Protein AF-A0A7S2Q909-F1 (afdb_monomer_lite)

Foldseek 3Di:
DDDDDDQDDFAADDLPDQANAFKDKAQAFQEKAQQAWAWDDWDADQSFTFTWTWIGGDPPGRIFIAGQFCRHFQQVVCQVGHPDDGDQTDRPRLSVCVNVPWHAHTGHPPPDDDQKAKEWEFAFQKEFTRRGFTWDQDPNIIITGGTIYHYPDRFTWIFIHDLVCLAPPQDCSVGYGYGDYGPHPCPPNVPHHHRPSDDPDPPDDDD

Sequence (207 aa):
RPPPPPPPPPFEFEPSGPCSGSGEVCESPGWVYCQDAECSGPVVVDGVLVAKCLCWAPTNTNTSMLPAGDNAGASCVINKQRGGAPLPAGGTSMCDAIKAGALISTWGPKGWKPPLVASECAAGTAFGWCWGAPCTLVDGDIVCDCPMVSVNSNATQYLSLSTRACAEEADPCKMTHNGDPAGSEVKLHQHFAQCSANPPDPCAPTP

Structure (mmCIF, N/CA/C/O backbone):
data_AF-A0A7S2Q909-F1
#
_entry.id   AF-A0A7S2Q909-F1
#
loop_
_atom_site.group_PDB
_atom_site.id
_atom_site.type_symbol
_atom_site.label_atom_id
_atom_site.label_alt_id
_atom_site.label_comp_id
_atom_site.label_asym_id
_atom_site.label_entity_id
_atom_site.label_seq_id
_atom_site.pdbx_PDB_ins_code
_atom_site.Cartn_x
_atom_site.Cartn_y
_atom_site.Cartn_z
_atom_site.occupancy
_atom_site.B_iso_or_equiv
_atom_site.auth_seq_id
_atom_site.auth_comp_id
_atom_site.auth_asym_id
_atom_site.auth_atom_id
_atom_site.pdbx_PDB_model_num
ATOM 1 N N . ARG A 1 1 ? -24.477 -14.481 -24.858 1.00 57.34 1 ARG A N 1
ATOM 2 C CA . ARG A 1 1 ? -24.060 -13.631 -23.715 1.00 57.34 1 ARG A CA 1
ATOM 3 C C . ARG A 1 1 ? -22.878 -12.802 -24.202 1.00 57.34 1 ARG A C 1
ATOM 5 O O . ARG A 1 1 ? -21.992 -13.425 -24.777 1.00 57.34 1 ARG A O 1
ATOM 12 N N . PRO A 1 2 ? -22.877 -11.464 -24.082 1.00 54.75 2 PRO A N 1
ATOM 13 C CA . PRO A 1 2 ? -21.680 -10.686 -24.389 1.00 54.75 2 PRO A CA 1
ATOM 14 C C . PRO A 1 2 ? -20.538 -11.087 -23.436 1.00 54.75 2 PRO A C 1
ATOM 16 O O . PRO A 1 2 ? -20.830 -11.542 -22.321 1.00 54.75 2 PRO A O 1
ATOM 19 N N . PRO A 1 3 ? -19.270 -10.989 -23.872 1.00 58.34 3 PRO A N 1
ATOM 20 C CA . PRO A 1 3 ? -18.131 -11.233 -22.996 1.00 58.34 3 PRO A CA 1
ATOM 21 C C . PRO A 1 3 ? -18.158 -10.248 -21.816 1.00 58.34 3 PRO A C 1
ATOM 23 O O . PRO A 1 3 ? -18.684 -9.139 -21.964 1.00 58.34 3 PRO A O 1
ATOM 26 N N . PRO A 1 4 ? -17.638 -10.642 -20.640 1.00 64.00 4 PRO A N 1
ATOM 27 C CA . PRO A 1 4 ? -17.491 -9.711 -19.533 1.00 64.00 4 PRO A CA 1
ATOM 28 C C . PRO A 1 4 ? -16.608 -8.526 -19.965 1.00 64.00 4 PRO A C 1
ATOM 30 O O . PRO A 1 4 ? -15.722 -8.707 -20.807 1.00 64.00 4 PRO A O 1
ATOM 33 N N . PRO A 1 5 ? -16.852 -7.316 -19.429 1.00 69.06 5 PRO A N 1
ATOM 34 C CA . PRO A 1 5 ? -15.994 -6.172 -19.703 1.00 69.06 5 PRO A CA 1
ATOM 35 C C . PRO A 1 5 ? -14.548 -6.481 -19.282 1.00 69.06 5 PRO A C 1
ATOM 37 O O . PRO A 1 5 ? -14.340 -7.253 -18.340 1.00 69.06 5 PRO A O 1
ATOM 40 N N . PRO A 1 6 ? -13.548 -5.904 -19.973 1.00 72.88 6 PRO A N 1
ATOM 41 C CA . PRO A 1 6 ? -12.158 -6.059 -19.573 1.00 72.88 6 PRO A CA 1
ATOM 42 C C . PRO A 1 6 ? -11.951 -5.507 -18.153 1.00 72.88 6 PRO A C 1
ATOM 44 O O . PRO A 1 6 ? -12.646 -4.562 -17.762 1.00 72.88 6 PRO A O 1
ATOM 47 N N . PRO A 1 7 ? -11.019 -6.082 -17.371 1.00 77.00 7 PRO A N 1
ATOM 48 C CA . PRO A 1 7 ? -10.683 -5.540 -16.063 1.00 77.00 7 PRO A CA 1
ATOM 49 C C . PRO A 1 7 ? -10.165 -4.097 -16.202 1.00 77.00 7 PRO A C 1
ATOM 51 O O . PRO A 1 7 ? -9.531 -3.771 -17.212 1.00 77.00 7 PRO A O 1
ATOM 54 N N . PRO A 1 8 ? -10.433 -3.226 -15.214 1.00 87.12 8 PRO A N 1
ATOM 55 C CA . PRO A 1 8 ? -9.891 -1.875 -15.213 1.00 87.12 8 PRO A CA 1
ATOM 56 C C . PRO A 1 8 ? -8.355 -1.918 -15.135 1.00 87.12 8 PRO A C 1
ATOM 58 O O . PRO A 1 8 ? -7.810 -2.835 -14.516 1.00 87.12 8 PRO A O 1
ATOM 61 N N . PRO A 1 9 ? -7.644 -0.955 -15.749 1.00 91.38 9 PRO A N 1
ATOM 62 C CA . PRO A 1 9 ? -6.196 -0.841 -15.598 1.00 91.38 9 PRO A CA 1
ATOM 63 C C . PRO A 1 9 ? -5.816 -0.396 -14.170 1.00 91.38 9 PRO A C 1
ATOM 65 O O . PRO A 1 9 ? -6.681 0.094 -13.432 1.00 91.38 9 PRO A O 1
ATOM 68 N N . PRO A 1 10 ? -4.532 -0.521 -13.775 1.00 94.81 10 PRO A N 1
ATOM 69 C CA . PRO A 1 10 ? -4.010 0.139 -12.580 1.00 94.81 10 PRO A CA 1
ATOM 70 C C . PRO A 1 10 ? -4.332 1.637 -12.570 1.00 94.81 10 PRO A C 1
ATOM 72 O O . PRO A 1 10 ? -4.425 2.274 -13.621 1.00 94.81 10 PRO A O 1
ATOM 75 N N . PHE A 1 11 ? -4.487 2.209 -11.378 1.00 95.19 11 PHE A N 1
ATOM 76 C CA . PHE A 1 11 ? -4.625 3.650 -11.225 1.00 95.19 11 PHE A CA 1
ATOM 77 C C . PHE A 1 11 ? -3.318 4.343 -11.620 1.00 95.19 11 PHE A C 1
ATOM 79 O O . PHE A 1 11 ? -2.249 4.017 -11.099 1.00 95.19 11 PHE A O 1
ATOM 86 N N . GLU A 1 12 ? -3.405 5.314 -12.523 1.00 94.75 12 GLU A N 1
ATOM 87 C CA . GLU A 1 12 ? -2.265 6.133 -12.921 1.00 94.75 12 GLU A CA 1
ATOM 88 C C . GLU A 1 12 ? -2.009 7.199 -11.849 1.00 94.75 12 GLU A C 1
ATOM 90 O O . GLU A 1 12 ? -2.745 8.177 -11.724 1.00 94.75 12 GLU A O 1
ATOM 95 N N . PHE A 1 13 ? -0.993 6.975 -11.017 1.00 92.44 13 PHE A N 1
ATOM 96 C CA . PHE A 1 13 ? -0.628 7.892 -9.949 1.00 92.44 13 PHE A CA 1
ATOM 97 C C . PHE A 1 13 ? 0.266 9.017 -10.461 1.00 92.44 13 PHE A C 1
ATOM 99 O O . PHE A 1 13 ? 1.270 8.795 -11.141 1.00 92.44 13 PHE A O 1
ATOM 106 N N . GLU A 1 14 ? -0.073 10.228 -10.039 1.00 90.06 14 GLU A N 1
ATOM 107 C CA . GLU A 1 14 ? 0.687 11.444 -10.283 1.00 90.06 14 GLU A CA 1
ATOM 108 C C . GLU A 1 14 ? 1.347 11.892 -8.964 1.00 90.06 14 GLU A C 1
ATOM 110 O O . GLU A 1 14 ? 0.634 12.115 -7.981 1.00 90.06 14 GLU A O 1
ATOM 115 N N . PRO A 1 15 ? 2.684 12.063 -8.903 1.00 85.62 15 PRO A N 1
ATOM 116 C CA . PRO A 1 15 ? 3.395 12.448 -7.674 1.00 85.62 15 PRO A CA 1
ATOM 117 C C . PRO A 1 15 ? 2.954 13.755 -7.014 1.00 85.62 15 PRO A C 1
ATOM 119 O O . PRO A 1 15 ? 3.119 13.908 -5.809 1.00 85.62 15 PRO A O 1
ATOM 122 N N . SER A 1 16 ? 2.381 14.678 -7.783 1.00 84.44 16 SER A N 1
ATOM 123 C CA . SER A 1 16 ? 1.763 15.922 -7.303 1.00 84.44 16 SER A CA 1
ATOM 124 C C . SER A 1 16 ? 0.245 15.933 -7.517 1.00 84.44 16 SER A C 1
ATOM 126 O O . SER A 1 16 ? -0.365 16.994 -7.657 1.00 84.44 16 SER A O 1
ATOM 128 N N . GLY A 1 17 ? -0.339 14.748 -7.666 1.00 86.88 17 GLY A N 1
ATOM 129 C CA . GLY A 1 17 ? -1.727 14.545 -8.030 1.00 86.88 17 GLY A CA 1
ATOM 130 C C . GLY A 1 17 ? -2.679 14.520 -6.839 1.00 86.88 17 GLY A C 1
ATOM 131 O O . GLY A 1 17 ? -2.313 14.749 -5.688 1.00 86.88 17 GLY A O 1
ATOM 132 N N . PRO A 1 18 ? -3.948 14.178 -7.085 1.00 90.19 18 PRO A N 1
ATOM 133 C CA . PRO A 1 18 ? -4.997 14.297 -6.080 1.00 90.19 18 PRO A CA 1
ATOM 134 C C . PRO A 1 18 ? -4.938 13.248 -4.962 1.00 90.19 18 PRO A C 1
ATOM 136 O O . PRO A 1 18 ? -5.724 13.359 -4.030 1.00 90.19 18 PRO A O 1
ATOM 139 N N . CYS A 1 19 ? -4.075 12.230 -5.064 1.00 92.19 19 CYS A N 1
ATOM 140 C CA . CYS A 1 19 ? -3.875 11.222 -4.018 1.00 92.19 19 CYS A CA 1
ATOM 141 C C . CYS A 1 19 ? -2.465 11.255 -3.405 1.00 92.19 19 CYS A C 1
ATOM 143 O O . CYS A 1 19 ? -2.101 10.330 -2.687 1.00 92.19 19 CYS A O 1
ATOM 145 N N . SER A 1 20 ? -1.661 12.290 -3.669 1.00 89.19 20 SER A N 1
ATOM 146 C CA . SER A 1 20 ? -0.270 12.388 -3.205 1.00 89.19 20 SER A CA 1
ATOM 147 C C . SER A 1 20 ? -0.101 13.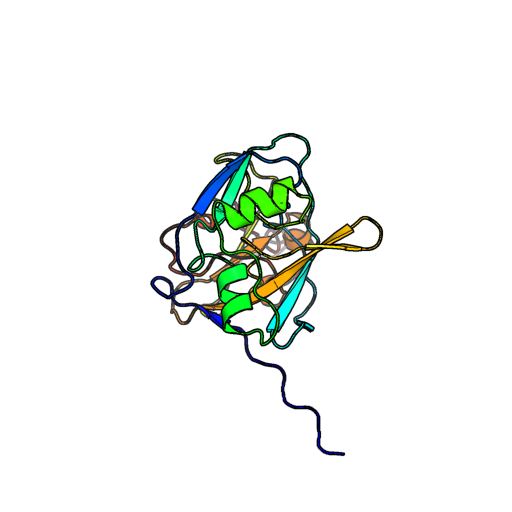134 -1.872 1.00 89.19 20 SER A C 1
ATOM 149 O O . SER A 1 20 ? 0.978 13.655 -1.588 1.00 89.19 20 SER A O 1
ATOM 151 N N . GLY A 1 21 ? -1.166 13.253 -1.076 1.00 90.81 21 GLY A N 1
ATOM 152 C CA . GLY A 1 21 ? -1.147 13.966 0.198 1.00 90.81 21 GLY A CA 1
ATOM 153 C C . GLY A 1 21 ? -0.221 13.334 1.245 1.00 90.81 21 GLY A C 1
ATOM 154 O O . GLY A 1 21 ? 0.236 12.197 1.122 1.00 90.81 21 GLY A O 1
ATOM 155 N N . SER A 1 22 ? 0.064 14.103 2.295 1.00 91.56 22 SER A N 1
ATOM 156 C CA . SER A 1 22 ? 0.981 13.721 3.371 1.00 91.56 22 SER A CA 1
ATOM 157 C C . SER A 1 22 ? 0.395 12.674 4.318 1.00 91.56 22 SER A C 1
ATOM 159 O O . SER A 1 22 ? -0.799 12.377 4.293 1.00 91.56 22 SER A O 1
ATOM 161 N N . GLY A 1 23 ? 1.243 12.140 5.198 1.00 91.62 23 GLY A N 1
ATOM 162 C CA . GLY A 1 23 ? 0.812 11.327 6.331 1.00 91.62 23 GLY A CA 1
ATOM 163 C C . GLY A 1 23 ? 0.703 12.117 7.630 1.00 91.62 23 GLY A C 1
ATOM 164 O O . GLY A 1 23 ? 1.336 13.161 7.782 1.00 91.62 23 GLY A O 1
ATOM 165 N N . GLU A 1 24 ? -0.050 11.581 8.582 1.00 93.62 24 GLU A N 1
ATOM 166 C CA . GLU A 1 24 ? -0.118 12.070 9.958 1.00 93.62 24 GLU A CA 1
ATOM 167 C C . GLU A 1 24 ? -0.079 10.921 10.968 1.00 93.62 24 GLU A C 1
ATOM 169 O O . GLU A 1 24 ? -0.348 9.765 10.633 1.00 93.62 24 GLU A O 1
ATOM 174 N N . VAL A 1 25 ? 0.270 11.248 12.213 1.00 94.56 25 VAL A N 1
ATOM 175 C CA . VAL A 1 25 ? 0.370 10.268 13.297 1.00 94.56 25 VAL A CA 1
ATOM 176 C C . VAL A 1 25 ? -1.023 9.882 13.786 1.00 94.56 25 VAL A C 1
ATOM 178 O O . VAL A 1 25 ? -1.833 10.743 14.115 1.00 94.56 25 VAL A O 1
ATOM 181 N N . CYS A 1 26 ? -1.261 8.582 13.932 1.00 94.56 26 CYS A N 1
ATOM 182 C CA . CYS A 1 26 ? -2.397 8.033 14.657 1.00 94.56 26 CYS A CA 1
ATOM 183 C C . CYS A 1 26 ? -1.905 7.094 15.757 1.00 94.56 26 CYS A C 1
ATOM 185 O O . CYS A 1 26 ? -1.174 6.136 15.502 1.00 94.56 26 CYS A O 1
ATOM 187 N N . GLU A 1 27 ? -2.347 7.371 16.980 1.00 94.62 27 GLU A N 1
ATOM 188 C CA . GLU A 1 27 ? -2.129 6.530 18.153 1.00 94.62 27 GLU A CA 1
ATOM 189 C C . GLU A 1 27 ? -3.363 5.654 18.375 1.00 94.62 27 GLU A C 1
ATOM 191 O O . GLU A 1 27 ? -4.369 6.097 18.938 1.00 94.62 27 GLU A O 1
ATOM 196 N N . SER A 1 28 ? -3.305 4.411 17.904 1.00 91.69 28 SER A N 1
ATOM 197 C CA . SER A 1 28 ? -4.360 3.421 18.114 1.00 91.69 28 SER A CA 1
ATOM 198 C C . SER A 1 28 ? -3.788 2.010 18.032 1.00 91.69 28 SER A C 1
ATOM 200 O O . SER A 1 28 ? -3.034 1.728 17.105 1.00 91.69 28 SER A O 1
ATOM 202 N N . PRO A 1 29 ? -4.162 1.081 18.930 1.00 87.81 29 PRO A N 1
ATOM 203 C CA . PRO A 1 29 ? -3.892 -0.331 18.684 1.00 87.81 29 PRO A CA 1
ATOM 204 C C . PRO A 1 29 ? -4.633 -0.798 17.418 1.00 87.81 29 PRO A C 1
ATOM 206 O O . PRO A 1 29 ? -5.643 -0.205 17.032 1.00 87.81 29 PRO A O 1
ATOM 209 N N . GLY A 1 30 ? -4.155 -1.880 16.797 1.00 85.50 30 GLY A N 1
ATOM 210 C CA . GLY A 1 30 ? -4.886 -2.571 15.725 1.00 85.50 30 GLY A CA 1
ATOM 211 C C . GLY A 1 30 ? -4.683 -2.024 14.310 1.00 85.50 30 GLY A C 1
ATOM 212 O O . GLY A 1 30 ? -5.383 -2.449 13.393 1.00 85.50 30 GLY A O 1
ATOM 213 N N . TRP A 1 31 ? -3.725 -1.118 14.110 1.00 93.62 31 TRP A N 1
ATOM 214 C CA . TRP A 1 31 ? -3.269 -0.773 12.767 1.00 93.62 31 TRP A CA 1
ATOM 215 C C . TRP A 1 31 ? -2.511 -1.948 12.126 1.00 93.62 31 TRP A C 1
ATOM 217 O O . TRP A 1 31 ? -1.959 -2.805 12.820 1.00 93.62 31 TRP A O 1
ATOM 227 N N . VAL A 1 32 ? -2.508 -2.003 10.796 1.00 95.06 32 VAL A N 1
ATOM 228 C CA . VAL A 1 32 ? -1.954 -3.121 10.023 1.00 95.06 32 VAL A CA 1
ATOM 229 C C . VAL A 1 32 ? -0.702 -2.679 9.269 1.00 95.06 32 VAL A C 1
ATOM 231 O O . VAL A 1 32 ? -0.661 -1.594 8.702 1.00 95.06 32 VAL A O 1
ATOM 234 N N . TYR A 1 33 ? 0.319 -3.524 9.234 1.00 93.25 33 TYR A N 1
ATOM 235 C CA . TYR A 1 33 ? 1.547 -3.316 8.481 1.00 93.25 33 TYR A CA 1
ATOM 236 C C . TYR A 1 33 ? 1.575 -4.203 7.234 1.00 93.25 33 TYR A C 1
ATOM 238 O O . TYR A 1 33 ? 1.434 -5.421 7.338 1.00 93.25 33 TYR A O 1
ATOM 246 N N . CYS A 1 34 ? 1.799 -3.592 6.067 1.00 93.19 34 CYS A N 1
ATOM 247 C CA . CYS A 1 34 ? 1.804 -4.278 4.767 1.00 93.19 34 CYS A CA 1
ATOM 248 C C . CYS A 1 34 ? 3.057 -4.018 3.924 1.00 93.19 34 CYS A C 1
ATOM 250 O O . CYS A 1 34 ? 3.053 -4.274 2.723 1.00 93.19 34 CYS A O 1
ATOM 252 N N . GLN A 1 35 ? 4.093 -3.389 4.472 1.00 90.12 35 GLN A N 1
ATOM 253 C CA . GLN A 1 35 ? 5.174 -2.861 3.637 1.00 90.12 35 GLN A CA 1
ATOM 254 C C . GLN A 1 35 ? 5.948 -3.963 2.916 1.00 90.12 35 GLN A C 1
ATOM 256 O O . GLN A 1 35 ? 6.232 -3.816 1.742 1.00 90.12 35 GLN A O 1
ATOM 261 N N . ASP A 1 36 ? 6.230 -5.067 3.594 1.00 88.94 36 ASP A N 1
ATOM 262 C CA . ASP A 1 36 ? 6.903 -6.250 3.059 1.00 88.94 36 ASP A CA 1
ATOM 263 C C . ASP A 1 36 ? 5.921 -7.373 2.687 1.00 88.94 36 ASP A C 1
ATOM 265 O O . ASP A 1 36 ? 6.328 -8.527 2.550 1.00 88.94 36 ASP A O 1
ATOM 269 N N . ALA A 1 37 ? 4.631 -7.044 2.559 1.00 89.31 37 ALA A N 1
ATOM 270 C CA . ALA A 1 37 ? 3.579 -8.015 2.314 1.00 89.31 37 ALA A CA 1
ATOM 271 C C . ALA A 1 37 ? 3.749 -8.697 0.954 1.00 89.31 37 ALA A C 1
ATOM 273 O O . ALA A 1 37 ? 3.870 -8.036 -0.078 1.00 89.31 37 ALA A O 1
ATOM 274 N N . GLU A 1 38 ? 3.655 -10.024 0.961 1.00 87.69 38 GLU A N 1
ATOM 275 C CA . GLU A 1 38 ? 3.468 -10.809 -0.254 1.00 87.69 38 GLU A CA 1
ATOM 276 C C . GLU A 1 38 ? 2.036 -10.593 -0.757 1.00 87.69 38 GLU A C 1
ATOM 278 O O . GLU A 1 38 ? 1.065 -10.717 0.003 1.00 87.69 38 GLU A O 1
ATOM 283 N N . CYS A 1 39 ? 1.892 -10.258 -2.038 1.00 94.81 39 CYS A N 1
ATOM 284 C CA . CYS A 1 39 ? 0.591 -9.999 -2.635 1.00 94.81 39 CYS A CA 1
ATOM 285 C C . CYS A 1 39 ? 0.233 -11.034 -3.701 1.00 94.81 39 CYS A C 1
ATOM 287 O O . CYS A 1 39 ? 1.055 -11.507 -4.484 1.00 94.81 39 CYS A O 1
ATOM 289 N N . SER A 1 40 ? -1.054 -11.357 -3.757 1.00 94.69 40 SER A N 1
ATOM 290 C CA . SER A 1 40 ? -1.649 -12.080 -4.880 1.00 94.69 40 SER A CA 1
ATOM 291 C C . SER A 1 40 ? -1.559 -11.280 -6.185 1.00 94.69 40 SER A C 1
ATOM 293 O O . SER A 1 40 ? -1.340 -10.067 -6.189 1.00 94.69 40 SER A O 1
ATOM 295 N N . GLY A 1 41 ? -1.803 -11.962 -7.307 1.00 94.25 41 GLY A N 1
ATOM 296 C CA . GLY A 1 41 ? -2.037 -11.277 -8.575 1.00 94.25 41 GLY A CA 1
ATOM 297 C C . GLY A 1 41 ? -3.293 -10.385 -8.536 1.00 94.25 41 GLY A C 1
ATOM 298 O O . GLY A 1 41 ? -4.187 -10.619 -7.717 1.00 94.25 41 GLY A O 1
ATOM 299 N N . PRO A 1 42 ? -3.402 -9.387 -9.434 1.00 94.75 42 PRO A N 1
ATOM 300 C CA . PRO A 1 42 ? -4.503 -8.428 -9.416 1.00 94.75 42 PRO A CA 1
ATOM 301 C C . PRO A 1 42 ? -5.888 -9.069 -9.582 1.00 94.75 42 PRO A C 1
ATOM 303 O O . PRO A 1 42 ? -6.112 -9.893 -10.470 1.00 94.75 42 PRO A O 1
ATOM 306 N N . VAL A 1 43 ? -6.845 -8.624 -8.771 1.00 95.38 43 VAL A N 1
ATOM 307 C CA . VAL A 1 43 ? -8.261 -9.013 -8.802 1.00 95.38 43 VAL A CA 1
ATOM 308 C C . VAL A 1 43 ? -9.155 -7.776 -8.756 1.00 95.38 43 VAL A C 1
ATOM 310 O O . VAL A 1 43 ? -8.734 -6.708 -8.324 1.00 95.38 43 VAL A O 1
ATOM 313 N N . VAL A 1 44 ? -10.409 -7.899 -9.197 1.00 94.19 44 VAL A N 1
ATOM 314 C CA . VAL A 1 44 ? -11.372 -6.790 -9.137 1.00 94.19 44 VAL A CA 1
ATOM 315 C C . VAL A 1 44 ? -12.264 -6.935 -7.908 1.00 94.19 44 VAL A C 1
ATOM 317 O O . VAL A 1 44 ? -12.956 -7.942 -7.765 1.00 94.19 44 VAL A O 1
ATOM 320 N N . VAL A 1 45 ? -12.288 -5.909 -7.057 1.00 91.88 45 VAL A N 1
ATOM 321 C CA . VAL A 1 45 ? -13.174 -5.795 -5.888 1.00 91.88 45 VAL A CA 1
ATOM 322 C C . VAL A 1 45 ? -13.937 -4.482 -6.001 1.00 91.88 45 VAL A C 1
ATOM 324 O O . VAL A 1 45 ? -13.328 -3.429 -6.156 1.00 91.88 45 VAL A O 1
ATOM 327 N N . ASP A 1 46 ? -15.271 -4.534 -5.986 1.00 89.38 46 ASP A N 1
ATOM 328 C CA . ASP A 1 46 ? -16.141 -3.351 -6.110 1.00 89.38 46 ASP A CA 1
ATOM 329 C C . ASP A 1 46 ? -15.814 -2.425 -7.305 1.00 89.38 46 ASP A C 1
ATOM 331 O O . ASP A 1 46 ? -15.992 -1.207 -7.245 1.00 89.38 46 ASP A O 1
ATOM 335 N N . GLY A 1 47 ? -15.336 -3.006 -8.411 1.00 89.88 47 GLY A N 1
ATOM 336 C CA . GLY A 1 47 ? -14.946 -2.266 -9.618 1.00 89.88 47 GLY A CA 1
ATOM 337 C C . GLY A 1 47 ? -13.534 -1.672 -9.586 1.00 89.88 47 GLY A C 1
ATOM 338 O O . GLY A 1 47 ? -13.152 -0.995 -10.536 1.00 89.88 47 GLY A O 1
ATOM 339 N N . VAL A 1 48 ? -12.747 -1.946 -8.545 1.00 94.12 48 VAL A N 1
ATOM 340 C CA . VAL A 1 48 ? -11.361 -1.487 -8.389 1.00 94.12 48 VAL A CA 1
ATOM 341 C C . VAL A 1 48 ? -10.398 -2.652 -8.599 1.00 94.12 48 VAL A C 1
ATOM 343 O O . VAL A 1 48 ? -10.616 -3.736 -8.058 1.00 94.12 48 VAL A O 1
ATOM 346 N N . LEU A 1 49 ? -9.332 -2.440 -9.378 1.00 96.56 49 LEU A N 1
ATOM 347 C CA . LEU A 1 49 ? -8.240 -3.406 -9.497 1.00 96.56 49 LEU A CA 1
ATOM 348 C C . LEU A 1 49 ? -7.371 -3.335 -8.234 1.00 96.56 49 LEU A C 1
ATOM 350 O O . LEU A 1 49 ? -6.743 -2.310 -7.975 1.00 96.56 49 LEU A O 1
ATOM 354 N N . VAL A 1 50 ? -7.329 -4.415 -7.460 1.00 97.06 50 VAL A N 1
ATOM 355 C CA . VAL A 1 50 ? -6.576 -4.517 -6.205 1.00 97.06 50 VAL A CA 1
ATOM 356 C C . VAL A 1 50 ? -5.698 -5.764 -6.205 1.00 97.06 50 VAL A C 1
ATOM 358 O O . VAL A 1 50 ? -6.022 -6.757 -6.851 1.00 97.06 50 VAL A O 1
ATOM 361 N N . ALA A 1 51 ? -4.617 -5.745 -5.440 1.00 97.56 51 ALA A N 1
ATOM 362 C CA . ALA A 1 51 ? -3.918 -6.943 -5.006 1.00 97.56 51 ALA A CA 1
ATOM 363 C C . ALA A 1 51 ? -4.321 -7.263 -3.565 1.00 97.56 51 ALA A C 1
ATOM 365 O O . ALA A 1 51 ? -4.357 -6.373 -2.713 1.00 97.56 51 ALA A O 1
ATOM 366 N N . LYS A 1 52 ? -4.622 -8.536 -3.288 1.00 97.44 52 LYS A N 1
ATOM 367 C CA . LYS A 1 52 ? -4.796 -9.017 -1.911 1.00 97.44 52 LYS A CA 1
ATOM 368 C C . LYS A 1 52 ? -3.410 -9.241 -1.321 1.00 97.44 52 LYS A C 1
ATOM 370 O O . LYS A 1 52 ? -2.715 -10.135 -1.804 1.00 97.44 52 LYS A O 1
ATOM 375 N N . CYS A 1 53 ? -3.018 -8.437 -0.341 1.00 96.81 53 CYS A N 1
ATOM 376 C CA . CYS A 1 53 ? -1.701 -8.503 0.291 1.00 96.81 53 CYS A CA 1
ATOM 377 C C . CYS A 1 53 ? -1.812 -9.063 1.709 1.00 96.81 53 CYS A C 1
ATOM 379 O O . CYS A 1 53 ? -2.683 -8.635 2.472 1.00 96.81 53 CYS A O 1
ATOM 381 N N . LEU A 1 54 ? -0.947 -10.024 2.042 1.00 95.19 54 LEU A N 1
ATOM 382 C CA . LEU A 1 54 ? -0.899 -10.642 3.362 1.00 95.19 54 LEU A CA 1
ATOM 383 C C . LEU A 1 54 ? -0.112 -9.753 4.324 1.00 95.19 54 LEU A C 1
ATOM 385 O O . LEU A 1 54 ? 1.099 -9.586 4.203 1.00 95.19 54 LEU A O 1
ATOM 389 N N . CYS A 1 55 ? -0.821 -9.191 5.287 1.00 94.75 55 CYS A N 1
ATOM 390 C CA . CYS A 1 55 ? -0.314 -8.208 6.221 1.00 94.75 55 CYS A CA 1
ATOM 391 C C . CYS A 1 55 ? -0.419 -8.718 7.658 1.00 94.75 55 CYS A C 1
ATOM 393 O O . CYS A 1 55 ? -0.966 -9.785 7.934 1.00 94.75 55 CYS A O 1
ATOM 395 N N . TRP A 1 56 ? 0.096 -7.943 8.605 1.00 92.06 56 TRP A N 1
ATOM 396 C CA . TRP A 1 56 ? 0.075 -8.321 10.015 1.00 92.06 56 TRP A CA 1
ATOM 397 C C . TRP A 1 56 ? -0.056 -7.093 10.913 1.00 92.06 56 TRP A C 1
ATOM 399 O O . TRP A 1 56 ? 0.271 -5.978 10.518 1.00 92.06 56 TRP A O 1
ATOM 409 N N . ALA A 1 57 ? -0.566 -7.282 12.128 1.00 91.31 57 ALA A N 1
ATOM 410 C CA . ALA A 1 57 ? -0.734 -6.207 13.100 1.00 91.31 57 ALA A CA 1
ATOM 411 C C . ALA A 1 57 ? 0.381 -6.282 14.158 1.00 91.31 57 ALA A C 1
ATOM 413 O O . ALA A 1 57 ? 0.475 -7.289 14.870 1.00 91.31 57 ALA A O 1
ATOM 414 N N . PRO A 1 58 ? 1.239 -5.258 14.289 1.00 86.38 58 PRO A N 1
ATOM 415 C CA . PRO A 1 58 ? 2.240 -5.231 15.345 1.00 86.38 58 PRO A CA 1
ATOM 416 C C . PRO A 1 58 ? 1.605 -5.094 16.727 1.00 86.38 58 PRO A C 1
ATOM 418 O O . PRO A 1 58 ? 0.640 -4.363 16.931 1.00 86.38 58 PRO A O 1
ATOM 421 N N . THR A 1 59 ? 2.199 -5.772 17.706 1.00 86.19 59 THR A N 1
ATOM 422 C CA . THR A 1 59 ? 1.751 -5.761 19.111 1.00 86.19 59 THR A CA 1
ATOM 423 C C . THR A 1 59 ? 2.644 -4.914 20.017 1.00 86.19 59 THR A C 1
ATOM 425 O O . THR A 1 59 ? 2.340 -4.717 21.191 1.00 86.19 59 THR A O 1
ATOM 428 N N . ASN A 1 60 ? 3.759 -4.408 19.490 1.00 84.50 60 ASN A N 1
ATOM 429 C CA . ASN A 1 60 ? 4.796 -3.707 20.244 1.00 84.50 60 ASN A CA 1
ATOM 430 C C . ASN A 1 60 ? 4.692 -2.173 20.158 1.00 84.50 60 ASN A C 1
ATOM 432 O O . ASN A 1 60 ? 5.541 -1.482 20.718 1.00 84.50 60 ASN A O 1
ATOM 436 N N . THR A 1 61 ? 3.709 -1.635 19.432 1.00 88.75 61 THR A N 1
ATOM 437 C CA . THR A 1 61 ? 3.493 -0.191 19.272 1.00 88.75 61 THR A CA 1
ATOM 438 C C . THR A 1 61 ? 2.043 0.116 18.896 1.00 88.75 61 THR A C 1
ATOM 440 O O . THR A 1 61 ? 1.432 -0.616 18.122 1.00 88.75 61 THR A O 1
ATOM 443 N N . ASN A 1 62 ? 1.524 1.241 19.390 1.00 91.50 62 ASN A N 1
ATOM 444 C CA . ASN A 1 62 ? 0.234 1.808 18.971 1.00 91.50 62 ASN A CA 1
ATOM 445 C C . ASN A 1 62 ? 0.403 3.022 18.045 1.00 91.50 62 ASN A C 1
ATOM 447 O O . ASN A 1 62 ? -0.560 3.461 17.422 1.00 91.50 62 ASN A O 1
ATOM 451 N N . THR A 1 63 ? 1.624 3.548 17.940 1.00 92.12 63 THR A N 1
ATOM 452 C CA . THR A 1 63 ? 1.953 4.656 17.050 1.00 92.12 63 THR A CA 1
ATOM 453 C C . THR A 1 63 ? 2.039 4.157 15.619 1.00 92.12 63 THR A C 1
ATOM 455 O O . THR A 1 63 ? 2.799 3.229 15.330 1.00 92.12 63 THR A O 1
ATOM 458 N N . SER A 1 64 ? 1.321 4.824 14.724 1.00 92.56 64 SER A N 1
ATOM 459 C CA . SER A 1 64 ? 1.408 4.624 13.283 1.00 92.56 64 SER A CA 1
ATOM 460 C C . SER A 1 64 ? 1.278 5.946 12.526 1.00 92.56 64 SER A C 1
ATOM 462 O O . SER A 1 64 ? 0.919 6.971 13.099 1.00 92.56 64 SER A O 1
ATOM 464 N N . MET A 1 65 ? 1.590 5.929 11.236 1.00 93.25 65 MET A N 1
ATOM 465 C CA . MET A 1 65 ? 1.465 7.033 10.293 1.00 93.25 65 MET A CA 1
ATOM 466 C C . MET A 1 65 ? 0.462 6.636 9.202 1.00 93.25 65 MET A C 1
ATOM 468 O O . MET A 1 65 ? 0.727 5.747 8.389 1.00 93.25 65 MET A O 1
ATOM 472 N N . LEU A 1 66 ? -0.697 7.287 9.173 1.00 94.44 66 LEU A N 1
ATOM 473 C CA . LEU A 1 66 ? -1.773 7.043 8.205 1.00 94.44 66 LEU A CA 1
ATOM 474 C C . LEU A 1 66 ? -1.896 8.207 7.203 1.00 94.44 66 LEU A C 1
ATOM 476 O O . LEU A 1 66 ? -1.316 9.266 7.452 1.00 94.44 66 LEU A O 1
ATOM 480 N N . PRO A 1 67 ? -2.598 8.046 6.066 1.00 95.06 67 PRO A N 1
ATOM 481 C CA . PRO A 1 67 ? -2.875 9.153 5.147 1.00 95.06 67 PRO A CA 1
ATOM 482 C C . PRO A 1 67 ? -3.583 10.299 5.862 1.00 95.06 67 PRO A C 1
ATOM 484 O O . PRO A 1 67 ? -4.553 10.031 6.546 1.00 95.06 67 PRO A O 1
ATOM 487 N N . ALA A 1 68 ? -3.147 11.552 5.712 1.00 95.00 68 ALA A N 1
ATOM 488 C CA . ALA A 1 68 ? -3.662 12.677 6.509 1.00 95.00 68 ALA A CA 1
ATOM 489 C C . ALA A 1 68 ? -5.043 13.208 6.080 1.00 95.00 68 ALA A C 1
ATOM 491 O O . ALA A 1 68 ? -5.643 14.047 6.745 1.00 95.00 68 ALA A O 1
ATOM 492 N N . GLY A 1 69 ? -5.567 12.765 4.939 1.00 94.00 69 GLY A N 1
ATOM 493 C CA . GLY A 1 69 ? -6.808 13.312 4.404 1.00 94.00 69 GLY A CA 1
ATOM 494 C C . GLY A 1 69 ? -7.424 12.465 3.305 1.00 94.00 69 GLY A C 1
ATOM 495 O O . GLY A 1 69 ? -7.016 11.332 3.052 1.00 94.00 69 GLY A O 1
ATOM 496 N N . ASP A 1 70 ? -8.438 13.021 2.651 1.00 94.31 70 ASP A N 1
ATOM 497 C CA . ASP A 1 70 ? -9.124 12.416 1.504 1.00 94.31 70 ASP A CA 1
ATOM 498 C C . ASP A 1 70 ? -8.281 12.416 0.218 1.00 94.31 70 ASP A C 1
ATOM 500 O O . ASP A 1 70 ? -8.608 11.715 -0.739 1.00 94.31 70 ASP A O 1
ATOM 504 N N . ASN A 1 71 ? -7.185 13.170 0.213 1.00 93.75 71 ASN A N 1
ATOM 505 C CA . ASN A 1 71 ? -6.260 13.355 -0.896 1.00 93.75 71 ASN A CA 1
ATOM 506 C C . ASN A 1 71 ? -4.974 12.521 -0.766 1.00 93.75 71 ASN A C 1
ATOM 508 O O . ASN A 1 71 ? -3.963 12.861 -1.380 1.00 93.75 71 ASN A O 1
ATOM 512 N N . ALA A 1 72 ? -4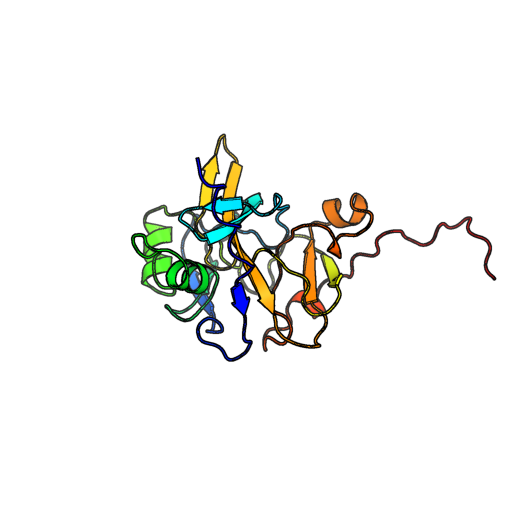.967 11.472 0.058 1.00 93.06 72 ALA A N 1
ATOM 513 C CA . ALA A 1 72 ? -3.769 10.691 0.348 1.00 93.06 72 ALA A CA 1
ATOM 514 C C . ALA A 1 72 ? -4.056 9.184 0.403 1.00 93.06 72 ALA A C 1
ATOM 516 O O . ALA A 1 72 ? -5.108 8.747 0.874 1.00 93.06 72 ALA A O 1
ATOM 517 N N . GLY A 1 73 ? -3.082 8.390 -0.039 1.00 93.81 73 GLY A N 1
ATOM 518 C CA . GLY A 1 73 ? -3.060 6.942 0.156 1.00 93.81 73 GLY A CA 1
ATOM 519 C C . GLY A 1 73 ? -4.059 6.137 -0.679 1.00 93.81 73 GLY A C 1
ATOM 520 O O . GLY A 1 73 ? -4.773 6.631 -1.555 1.00 93.81 73 GLY A O 1
ATOM 521 N N . ALA A 1 74 ? -4.106 4.848 -0.371 1.00 95.81 74 ALA A N 1
ATOM 522 C CA . ALA A 1 74 ? -4.922 3.837 -1.019 1.00 95.81 74 ALA A CA 1
ATOM 523 C C . ALA A 1 74 ? -6.423 4.133 -0.932 1.00 95.81 74 ALA A C 1
ATOM 525 O O . ALA A 1 74 ? -7.149 3.900 -1.897 1.00 95.81 74 ALA A O 1
ATOM 526 N N . SER A 1 75 ? -6.899 4.674 0.195 1.00 94.94 75 SER A N 1
ATOM 527 C CA . SER A 1 75 ? -8.312 5.027 0.355 1.00 94.94 75 SER A CA 1
ATOM 528 C C . SER A 1 75 ? -8.740 6.120 -0.628 1.00 94.94 75 SER A C 1
ATOM 530 O O . SER A 1 75 ? -9.830 6.015 -1.191 1.00 94.94 75 SER A O 1
ATOM 532 N N . CYS A 1 76 ? -7.880 7.109 -0.916 1.00 95.75 76 CYS A N 1
ATOM 533 C CA . CYS A 1 76 ? -8.113 8.105 -1.967 1.00 95.75 76 CYS A CA 1
ATOM 534 C C . CYS A 1 76 ? -8.247 7.450 -3.347 1.00 95.75 76 CYS A C 1
ATOM 536 O O . CYS A 1 76 ? -9.206 7.724 -4.073 1.00 95.75 76 CYS A O 1
ATOM 538 N N . VAL A 1 77 ? -7.318 6.552 -3.696 1.00 95.38 77 VAL A N 1
ATOM 539 C CA . VAL A 1 77 ? -7.324 5.842 -4.986 1.00 95.38 77 VAL A CA 1
ATOM 540 C C . VAL A 1 77 ? -8.590 5.001 -5.140 1.00 95.38 77 VAL A C 1
ATOM 542 O O . VAL A 1 77 ? -9.330 5.171 -6.110 1.00 95.38 77 VAL A O 1
ATOM 545 N N . ILE A 1 78 ? -8.900 4.172 -4.140 1.00 95.69 78 ILE A N 1
ATOM 546 C CA . ILE A 1 78 ? -10.096 3.327 -4.130 1.00 95.69 78 ILE A CA 1
ATOM 547 C C . ILE A 1 78 ? -11.367 4.181 -4.242 1.00 95.69 78 ILE A C 1
ATOM 549 O O . ILE A 1 78 ? -12.236 3.879 -5.059 1.00 95.69 78 ILE A O 1
ATOM 553 N N . ASN A 1 79 ? -11.484 5.265 -3.467 1.00 94.75 79 ASN A N 1
ATOM 554 C CA . ASN A 1 79 ? -12.671 6.126 -3.477 1.00 94.75 79 ASN A CA 1
ATOM 555 C C . ASN A 1 79 ? -12.887 6.851 -4.812 1.00 94.75 79 ASN A C 1
ATOM 557 O O . ASN A 1 79 ? -14.029 7.144 -5.156 1.00 94.75 79 ASN A O 1
ATOM 561 N N . LYS A 1 80 ? -11.827 7.114 -5.587 1.00 93.12 80 LYS A N 1
ATOM 562 C CA . LYS A 1 80 ? -11.947 7.691 -6.937 1.00 93.12 80 LYS A CA 1
ATOM 563 C C . LYS A 1 80 ? -12.442 6.697 -7.984 1.00 93.12 80 LYS A C 1
ATOM 565 O O . LYS A 1 80 ? -12.943 7.123 -9.021 1.00 93.12 80 LYS A O 1
ATOM 570 N N . GLN A 1 81 ? -12.268 5.401 -7.741 1.00 91.44 81 GLN A N 1
ATOM 571 C CA . GLN A 1 81 ? -12.564 4.349 -8.714 1.00 91.44 81 GLN A CA 1
ATOM 572 C C . GLN A 1 81 ? -13.854 3.586 -8.390 1.00 91.44 81 GLN A C 1
ATOM 574 O O . GLN A 1 81 ? -14.559 3.156 -9.303 1.00 91.44 81 GLN A O 1
ATOM 579 N N . ARG A 1 82 ? -14.181 3.408 -7.105 1.00 88.81 82 ARG A N 1
ATOM 580 C CA . ARG A 1 82 ? -15.345 2.623 -6.676 1.00 88.81 82 ARG A CA 1
ATOM 581 C C . ARG A 1 82 ? -16.660 3.380 -6.881 1.00 88.81 82 ARG A C 1
ATOM 583 O O . ARG A 1 82 ? -16.740 4.584 -6.673 1.00 88.81 82 ARG A O 1
ATOM 590 N N . GLY A 1 83 ? -17.731 2.640 -7.171 1.00 79.75 83 GLY A N 1
ATOM 591 C CA . GLY A 1 83 ? -19.110 3.163 -7.190 1.00 79.75 83 GLY A 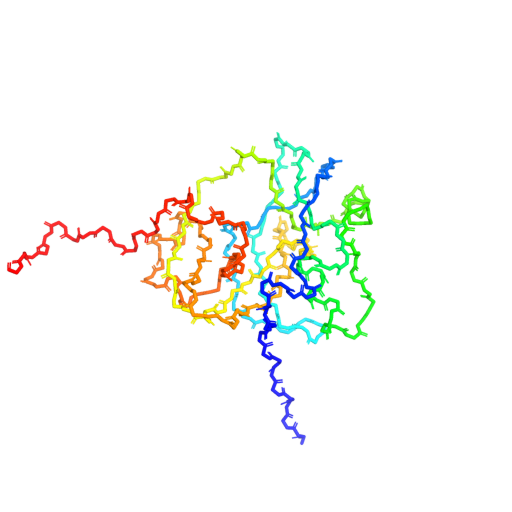CA 1
ATOM 592 C C . GLY A 1 83 ? -19.891 2.980 -5.879 1.00 79.75 83 GLY A C 1
ATOM 593 O O . GLY A 1 83 ? -21.079 3.286 -5.829 1.00 79.75 83 GLY A O 1
ATOM 594 N N . GLY A 1 84 ? -19.259 2.407 -4.847 1.00 79.94 84 GLY A N 1
ATOM 595 C CA . GLY A 1 84 ? -19.886 2.071 -3.562 1.00 79.94 84 GLY A CA 1
ATOM 596 C C . GLY A 1 84 ? -19.773 3.165 -2.496 1.00 79.94 84 GLY A C 1
ATOM 597 O O . GLY A 1 84 ? -19.346 4.284 -2.768 1.00 79.94 84 GLY A O 1
ATOM 598 N N . ALA A 1 85 ? -20.136 2.822 -1.255 1.00 84.19 85 ALA A N 1
ATOM 599 C CA . ALA A 1 85 ? -19.955 3.710 -0.105 1.00 84.19 85 ALA A CA 1
ATOM 600 C C . ALA A 1 85 ? -18.467 4.065 0.075 1.00 84.19 85 ALA A C 1
ATOM 602 O O . ALA A 1 85 ? -17.635 3.167 -0.031 1.00 84.19 85 ALA A O 1
ATOM 603 N N . PRO A 1 86 ? -18.102 5.325 0.353 1.00 89.38 86 PRO A N 1
ATOM 604 C CA . PRO A 1 86 ? -16.700 5.706 0.470 1.00 89.38 86 PRO A CA 1
ATOM 605 C C . PRO A 1 86 ? -16.036 5.031 1.678 1.00 89.38 86 PRO A C 1
ATOM 607 O O . PRO A 1 86 ? -16.645 4.868 2.736 1.00 89.38 86 PRO A O 1
ATOM 610 N N . LEU A 1 87 ? -14.766 4.658 1.522 1.00 92.69 87 LEU A N 1
ATOM 611 C CA . LEU A 1 87 ? -13.884 4.353 2.648 1.00 92.69 87 LEU A CA 1
ATOM 612 C C . LEU A 1 87 ? -13.655 5.621 3.486 1.00 92.69 87 LEU A C 1
ATOM 614 O O . LEU A 1 87 ? -13.754 6.720 2.925 1.00 92.69 87 LEU A O 1
ATOM 618 N N . PRO A 1 88 ? -13.302 5.497 4.782 1.00 93.00 88 PRO A N 1
ATOM 619 C CA . PRO A 1 88 ? -12.911 6.643 5.592 1.00 93.00 88 PRO A CA 1
ATOM 620 C C . PRO A 1 88 ? -11.865 7.492 4.868 1.00 93.00 88 PRO A C 1
ATOM 622 O O . PRO A 1 88 ? -10.859 6.971 4.375 1.00 93.00 88 PRO A O 1
ATOM 625 N N . ALA A 1 89 ? -12.104 8.804 4.818 1.00 88.00 89 ALA A N 1
ATOM 626 C CA . ALA A 1 89 ? -11.044 9.745 4.490 1.00 88.00 89 ALA A CA 1
ATOM 627 C C . ALA A 1 89 ? -9.913 9.561 5.512 1.00 88.00 89 ALA A C 1
ATOM 629 O O . ALA A 1 89 ? -10.176 9.140 6.645 1.00 88.00 89 ALA A O 1
ATOM 630 N N . GLY A 1 90 ? -8.670 9.823 5.113 1.00 93.12 90 GLY A N 1
ATOM 631 C CA . GLY A 1 90 ? -7.525 9.803 6.014 1.00 93.12 90 GLY A CA 1
ATOM 632 C C . GLY A 1 90 ? -7.696 10.679 7.267 1.00 93.12 90 GLY A C 1
ATOM 633 O O . GLY A 1 90 ? -8.755 11.239 7.552 1.00 93.12 90 GLY A O 1
ATOM 634 N N . GLY A 1 91 ? -6.639 10.788 8.052 1.00 95.38 91 GLY A N 1
ATOM 635 C CA . GLY A 1 91 ? -6.585 11.597 9.253 1.00 95.38 91 GLY A CA 1
ATOM 636 C C . GLY A 1 91 ? -7.526 11.110 10.334 1.00 95.38 91 GLY A C 1
ATOM 637 O O . GLY A 1 91 ? -7.644 9.904 10.571 1.00 95.38 91 GLY A O 1
ATOM 638 N N . THR A 1 92 ? -8.206 12.046 10.996 1.00 96.19 92 THR A N 1
ATOM 639 C CA . THR A 1 92 ? -9.074 11.754 12.144 1.00 96.19 92 THR A CA 1
ATOM 640 C C . THR A 1 92 ? -10.109 10.671 11.843 1.00 96.19 92 THR A C 1
ATOM 642 O O . THR A 1 92 ? -10.249 9.748 12.639 1.00 96.19 92 THR A O 1
ATOM 645 N N . SER A 1 93 ? -10.789 10.709 10.689 1.00 95.69 93 SER A N 1
ATOM 646 C CA . SER A 1 93 ? -11.819 9.707 10.366 1.00 95.69 93 SER A CA 1
ATOM 647 C C . SER A 1 93 ? -11.253 8.301 10.209 1.00 95.69 93 SER A C 1
ATOM 649 O O . SER A 1 93 ? -11.882 7.335 10.638 1.00 95.69 93 SER A O 1
ATOM 651 N N . MET A 1 94 ? -10.062 8.171 9.627 1.00 96.88 94 MET A N 1
ATOM 652 C CA . MET A 1 94 ? -9.386 6.883 9.518 1.00 96.88 94 MET A CA 1
ATOM 653 C C . MET A 1 94 ? -8.858 6.422 10.879 1.00 96.88 94 MET A C 1
ATOM 655 O O . MET A 1 94 ? -9.042 5.263 11.239 1.00 96.88 94 MET A O 1
ATOM 659 N N . CYS A 1 95 ? -8.268 7.326 11.666 1.00 96.62 95 CYS A N 1
ATOM 660 C CA . CYS A 1 95 ? -7.778 7.007 13.005 1.00 96.62 95 CYS A CA 1
ATOM 661 C C . CYS A 1 95 ? -8.913 6.538 13.927 1.00 96.62 95 CYS A C 1
ATOM 663 O O . CYS A 1 95 ? -8.765 5.559 14.655 1.00 96.62 95 CYS A O 1
ATOM 665 N N . ASP A 1 96 ? -10.071 7.194 13.869 1.00 96.75 96 ASP A N 1
ATOM 666 C CA . ASP A 1 96 ? -11.243 6.812 14.652 1.00 96.75 96 ASP A CA 1
ATOM 667 C C . ASP A 1 96 ? -11.861 5.499 14.158 1.00 96.75 96 ASP A C 1
ATOM 669 O O . ASP A 1 96 ? -12.312 4.699 14.978 1.00 96.75 96 ASP A O 1
ATOM 673 N N . ALA A 1 97 ? -11.809 5.214 12.851 1.00 96.62 97 ALA A N 1
ATOM 674 C CA . ALA A 1 97 ? -12.186 3.905 12.325 1.00 96.62 97 ALA A CA 1
ATOM 675 C C . ALA A 1 97 ? -11.280 2.791 12.880 1.00 96.62 97 ALA A C 1
ATOM 677 O O . ALA A 1 97 ? -11.793 1.754 13.299 1.00 96.62 97 ALA A O 1
ATOM 678 N N . ILE A 1 98 ? -9.962 3.016 12.957 1.00 96.00 98 ILE A N 1
ATOM 679 C CA . ILE A 1 98 ? -9.015 2.055 13.554 1.00 96.00 98 ILE A CA 1
ATOM 680 C C . ILE A 1 98 ? -9.339 1.835 15.036 1.00 96.00 98 ILE A C 1
ATOM 682 O O . ILE A 1 98 ? -9.462 0.692 15.473 1.00 96.00 98 ILE A O 1
ATOM 686 N N . LYS A 1 99 ? -9.579 2.906 15.806 1.00 95.88 99 LYS A N 1
ATOM 687 C CA . LYS A 1 99 ? -9.991 2.800 17.222 1.00 95.88 99 LYS A CA 1
ATOM 688 C C . LYS A 1 99 ? -11.309 2.046 17.398 1.00 95.88 99 LYS A C 1
ATOM 690 O O . LYS A 1 99 ? -11.503 1.381 18.413 1.00 95.88 99 LYS A O 1
ATOM 695 N N . ALA A 1 100 ? -12.211 2.148 16.424 1.00 96.25 100 ALA A N 1
ATOM 696 C CA . ALA A 1 100 ? -13.467 1.405 16.388 1.00 96.25 100 ALA A CA 1
ATOM 697 C C . ALA A 1 100 ? -13.303 -0.061 15.930 1.00 96.25 100 ALA A C 1
ATOM 699 O O . ALA A 1 100 ? -14.288 -0.796 15.891 1.00 96.25 100 ALA A O 1
ATOM 700 N N . GLY A 1 101 ? -12.080 -0.498 15.611 1.00 94.62 101 GLY A N 1
ATOM 701 C CA . GLY A 1 101 ? -11.749 -1.875 15.247 1.00 94.62 101 GLY A CA 1
ATOM 702 C C . GLY A 1 101 ? -11.625 -2.135 13.745 1.00 94.62 101 GLY A C 1
ATOM 703 O O . GLY A 1 101 ? -11.506 -3.293 13.349 1.00 94.62 101 GLY A O 1
ATOM 704 N N . ALA A 1 102 ? -11.651 -1.102 12.896 1.00 95.81 102 ALA A N 1
ATOM 705 C CA . ALA A 1 102 ? -11.363 -1.277 11.477 1.00 95.81 102 ALA A CA 1
ATOM 706 C C . ALA A 1 102 ? -9.886 -1.643 11.276 1.00 95.81 102 ALA A C 1
ATOM 708 O O . ALA A 1 102 ? -8.989 -0.949 11.753 1.00 95.81 102 ALA A O 1
ATOM 709 N N . LEU A 1 103 ? -9.633 -2.709 10.520 1.00 96.31 103 LEU A N 1
ATOM 710 C CA . LEU A 1 103 ? -8.283 -3.079 10.115 1.00 96.31 103 LEU A CA 1
ATOM 711 C C . LEU A 1 103 ? -7.896 -2.234 8.903 1.00 96.31 103 LEU A C 1
ATOM 713 O O . LEU A 1 103 ? -8.503 -2.346 7.836 1.00 96.31 103 LEU A O 1
ATOM 717 N N . ILE A 1 104 ? -6.909 -1.361 9.081 1.00 97.00 104 ILE A N 1
ATOM 718 C CA . ILE A 1 104 ? -6.433 -0.454 8.037 1.00 97.00 104 ILE A CA 1
ATOM 719 C C . ILE A 1 104 ? -4.916 -0.518 8.005 1.00 97.00 104 ILE A C 1
ATOM 721 O O . ILE A 1 104 ? -4.255 -0.416 9.042 1.00 97.00 104 ILE A O 1
ATOM 725 N N . SER A 1 105 ? -4.380 -0.685 6.801 1.00 95.62 105 SER A N 1
ATOM 726 C CA . SER A 1 105 ? -2.946 -0.677 6.567 1.00 95.62 105 SER A CA 1
ATOM 727 C C . SER A 1 105 ? -2.399 0.732 6.741 1.00 95.62 105 SER A C 1
ATOM 729 O O . SER A 1 105 ? -2.845 1.675 6.090 1.00 95.62 105 SER A O 1
ATOM 731 N N . THR A 1 106 ? -1.428 0.894 7.623 1.00 93.06 106 THR A N 1
ATOM 732 C CA . THR A 1 106 ? -0.744 2.157 7.885 1.00 93.06 106 THR A CA 1
ATOM 733 C C . THR A 1 106 ? 0.762 1.917 7.883 1.00 93.06 106 THR A C 1
ATOM 735 O O . THR A 1 106 ? 1.259 0.826 7.596 1.00 93.06 106 THR A O 1
ATOM 738 N N . TRP A 1 107 ? 1.520 2.969 8.153 1.00 86.31 107 TRP A N 1
ATOM 739 C CA . TRP A 1 107 ? 2.961 2.885 8.322 1.00 86.31 107 TRP A CA 1
ATOM 740 C C . TRP A 1 107 ? 3.303 2.840 9.818 1.00 86.31 107 TRP A C 1
ATOM 742 O O . TRP A 1 107 ? 2.648 3.497 10.615 1.00 86.31 107 TRP A O 1
ATOM 752 N N . GLY A 1 108 ? 4.340 2.106 10.231 1.00 76.94 108 GLY A N 1
ATOM 753 C CA . GLY A 1 108 ? 4.820 2.137 11.623 1.00 76.94 108 GLY A CA 1
ATOM 754 C C . GLY A 1 108 ? 5.407 3.484 12.096 1.00 76.94 108 GLY A C 1
ATOM 755 O O . GLY A 1 108 ? 5.431 4.479 11.370 1.00 76.94 108 GLY A O 1
ATOM 756 N N . PRO A 1 109 ? 5.921 3.574 13.329 1.00 72.81 109 PRO A N 1
ATOM 757 C CA . PRO A 1 109 ? 6.613 4.777 13.769 1.00 72.81 109 PRO A CA 1
ATOM 758 C C . PRO A 1 109 ? 7.943 4.942 13.017 1.00 72.81 109 PRO A C 1
ATOM 760 O O . PRO A 1 109 ? 8.582 3.974 12.596 1.00 72.81 109 PRO A O 1
ATOM 763 N N . LYS A 1 110 ? 8.402 6.189 12.868 1.00 65.12 110 LYS A N 1
ATOM 764 C CA . LYS A 1 110 ? 9.696 6.487 12.238 1.00 65.12 110 LYS A CA 1
ATOM 765 C C . LYS A 1 110 ? 10.825 5.723 12.944 1.00 65.12 110 LYS A C 1
ATOM 767 O O . LYS A 1 110 ? 10.987 5.833 14.154 1.00 65.12 110 LYS A O 1
ATOM 772 N N . GLY A 1 111 ? 11.635 4.996 12.174 1.00 61.88 111 GLY A N 1
ATOM 773 C CA . GLY A 1 111 ? 12.768 4.220 12.693 1.00 61.88 111 GLY A CA 1
ATOM 774 C C . GLY A 1 111 ? 12.431 2.787 13.115 1.00 61.88 111 GLY A C 1
ATOM 775 O O . GLY A 1 111 ? 13.342 2.048 13.477 1.00 61.88 111 GLY A O 1
ATOM 776 N N . TRP A 1 112 ? 11.167 2.370 13.018 1.00 66.25 112 TRP A N 1
ATOM 777 C CA . TRP A 1 112 ? 10.758 0.983 13.208 1.00 66.25 112 TRP A CA 1
ATOM 778 C C . TRP A 1 112 ? 10.368 0.354 11.868 1.00 66.25 112 TRP A C 1
ATOM 780 O O . TRP A 1 112 ? 9.568 0.917 11.122 1.00 66.25 112 TRP A O 1
ATOM 790 N N . LYS A 1 113 ? 10.952 -0.806 11.560 1.00 66.19 113 LYS A N 1
ATOM 791 C CA . LYS A 1 113 ? 10.541 -1.689 10.463 1.00 66.19 113 LYS A CA 1
ATOM 792 C C . LYS A 1 113 ? 11.129 -3.089 10.685 1.00 66.19 113 LYS A C 1
ATOM 794 O O . LYS A 1 113 ? 12.262 -3.178 11.171 1.00 66.19 113 LYS A O 1
ATOM 799 N N . PRO A 1 114 ? 10.420 -4.170 10.330 1.00 72.44 114 PRO A N 1
ATOM 800 C CA . PRO A 1 114 ? 11.055 -5.465 10.121 1.00 72.44 114 PRO A CA 1
ATOM 801 C C . PRO A 1 114 ? 12.193 -5.366 9.093 1.00 72.44 114 PRO A C 1
ATOM 803 O O . PRO A 1 114 ? 12.256 -4.403 8.318 1.00 72.44 114 PRO A O 1
ATOM 806 N N . PRO A 1 115 ? 13.100 -6.356 9.053 1.00 79.12 115 PRO A N 1
ATOM 807 C CA . PRO A 1 115 ? 14.049 -6.489 7.960 1.00 79.12 115 PRO A CA 1
ATOM 808 C C . PRO A 1 115 ? 13.300 -6.651 6.634 1.00 79.12 115 PRO A C 1
ATOM 810 O O . PRO A 1 115 ? 12.726 -7.699 6.360 1.00 79.12 115 PRO A O 1
ATOM 813 N N . LEU A 1 116 ? 13.335 -5.607 5.816 1.00 86.75 116 LEU A N 1
ATOM 814 C CA . LEU A 1 116 ? 12.779 -5.601 4.471 1.00 86.75 116 LEU A CA 1
ATOM 815 C C . LEU A 1 116 ? 13.799 -5.012 3.503 1.00 86.75 116 LEU A C 1
ATOM 817 O O . LEU A 1 116 ? 14.663 -4.209 3.885 1.00 86.75 116 LEU A O 1
ATOM 821 N N . VAL A 1 117 ? 13.699 -5.441 2.255 1.00 91.06 117 VAL A N 1
ATOM 822 C CA . VAL A 1 117 ? 14.601 -5.058 1.170 1.00 91.06 117 VAL A CA 1
ATOM 823 C C . VAL A 1 117 ? 13.807 -4.384 0.058 1.00 91.06 117 VAL A C 1
ATOM 825 O O . VAL A 1 117 ? 12.583 -4.484 0.012 1.00 91.06 117 VAL A O 1
ATOM 828 N N . ALA A 1 118 ? 14.495 -3.661 -0.818 1.00 91.88 118 ALA A N 1
ATOM 829 C CA . ALA A 1 118 ? 13.891 -3.059 -1.999 1.00 91.88 118 ALA A CA 1
ATOM 830 C C . ALA A 1 118 ? 14.408 -3.729 -3.273 1.00 91.88 118 ALA A C 1
ATOM 832 O O . ALA A 1 118 ? 15.572 -4.112 -3.326 1.00 91.88 118 ALA A O 1
ATOM 833 N N . SER A 1 119 ? 13.571 -3.831 -4.303 1.00 92.38 119 SER A N 1
ATOM 834 C CA . SER A 1 119 ? 14.012 -4.162 -5.663 1.00 92.38 119 SER A CA 1
ATOM 835 C C . SER A 1 119 ? 13.818 -2.967 -6.591 1.00 92.38 119 SER A C 1
ATOM 837 O O . SER A 1 119 ? 12.803 -2.270 -6.505 1.00 92.38 119 SER A O 1
ATOM 839 N N . GLU A 1 120 ? 14.797 -2.732 -7.464 1.00 92.62 120 GLU A N 1
ATOM 840 C CA . GLU A 1 120 ? 14.758 -1.701 -8.500 1.00 92.62 120 GLU A CA 1
ATOM 841 C C . GLU A 1 120 ? 14.110 -2.243 -9.771 1.00 92.62 120 GLU A C 1
ATOM 843 O O . GLU A 1 120 ? 14.666 -3.092 -10.465 1.00 92.62 120 GLU A O 1
ATOM 848 N N . CYS A 1 121 ? 12.938 -1.711 -10.095 1.00 92.31 121 CYS A N 1
ATOM 849 C CA . CYS A 1 121 ? 12.150 -2.105 -11.249 1.00 92.31 121 CYS A CA 1
ATOM 850 C C . CYS A 1 121 ? 12.054 -0.979 -12.277 1.00 92.31 121 CYS A C 1
ATOM 852 O O . CYS A 1 121 ? 12.218 0.211 -11.981 1.00 92.31 121 CYS A O 1
ATOM 854 N N . ALA A 1 122 ? 11.763 -1.368 -13.518 1.00 93.56 122 ALA A N 1
ATOM 855 C CA . ALA A 1 122 ? 11.592 -0.423 -14.609 1.00 93.56 122 ALA A CA 1
ATOM 856 C C . ALA A 1 122 ? 10.493 0.604 -14.289 1.00 93.56 122 ALA A C 1
ATOM 858 O O . ALA A 1 122 ? 9.503 0.309 -13.612 1.00 93.56 122 ALA A O 1
ATOM 859 N N . ALA A 1 123 ? 10.664 1.811 -14.818 1.00 92.44 123 ALA A N 1
ATOM 860 C CA . ALA A 1 123 ? 9.639 2.842 -14.803 1.00 92.44 123 ALA A CA 1
ATOM 861 C C . ALA A 1 123 ? 8.285 2.294 -15.300 1.00 92.44 123 ALA A C 1
ATOM 863 O O . ALA A 1 123 ? 8.235 1.505 -16.246 1.00 92.44 123 ALA A O 1
ATOM 864 N N . GLY A 1 124 ? 7.194 2.692 -14.645 1.00 91.75 124 GLY A N 1
ATOM 865 C CA . GLY A 1 124 ? 5.842 2.226 -14.971 1.00 91.75 124 GLY A CA 1
ATOM 866 C C . GLY A 1 124 ? 5.490 0.813 -14.483 1.00 91.75 124 GLY A C 1
ATOM 867 O O . GLY A 1 124 ? 4.373 0.364 -14.735 1.00 91.75 124 GLY A O 1
ATOM 868 N N . THR A 1 125 ? 6.386 0.116 -13.769 1.00 94.75 125 THR A N 1
ATOM 869 C CA . THR A 1 125 ? 6.045 -1.158 -13.106 1.00 94.75 125 THR A CA 1
ATOM 870 C C . THR A 1 125 ? 4.871 -0.942 -12.149 1.00 94.75 125 THR A C 1
ATOM 872 O O . THR A 1 125 ? 4.908 -0.041 -11.310 1.00 94.75 125 THR A O 1
ATOM 875 N N . ALA A 1 126 ? 3.818 -1.749 -12.288 1.00 95.50 126 ALA A N 1
ATOM 876 C CA . ALA A 1 126 ? 2.653 -1.670 -11.416 1.00 95.50 126 ALA A CA 1
ATOM 877 C C . ALA A 1 126 ? 2.924 -2.353 -10.067 1.00 95.50 126 ALA A C 1
ATOM 879 O O . ALA A 1 126 ? 3.631 -3.356 -10.005 1.00 95.50 126 ALA A O 1
ATOM 880 N N . PHE A 1 127 ? 2.327 -1.832 -9.000 1.00 95.31 127 PHE A N 1
ATOM 881 C CA . PHE A 1 127 ? 2.486 -2.333 -7.635 1.00 95.31 127 PHE A CA 1
ATOM 882 C C . PHE A 1 127 ? 1.175 -2.199 -6.855 1.00 95.31 127 PHE A C 1
ATOM 884 O O . PHE A 1 127 ? 0.295 -1.425 -7.239 1.00 95.31 127 PHE A O 1
ATOM 891 N N . GLY A 1 128 ? 1.027 -2.953 -5.767 1.00 96.00 128 GLY A N 1
ATOM 892 C CA . GLY A 1 128 ? -0.081 -2.755 -4.833 1.00 96.00 128 GLY A CA 1
ATOM 893 C C . GLY A 1 128 ? 0.255 -1.609 -3.889 1.00 96.00 128 GLY A C 1
ATOM 894 O O . GLY A 1 128 ? 1.272 -1.665 -3.217 1.00 96.00 128 GLY A O 1
ATOM 895 N N . TRP A 1 129 ? -0.560 -0.562 -3.799 1.00 95.19 129 TRP A N 1
ATOM 896 C CA . TRP A 1 129 ? -0.274 0.538 -2.876 1.00 95.19 129 TRP A CA 1
ATOM 897 C C . TRP A 1 129 ? -1.073 0.387 -1.585 1.00 95.19 129 TRP A C 1
ATOM 899 O O . TRP A 1 129 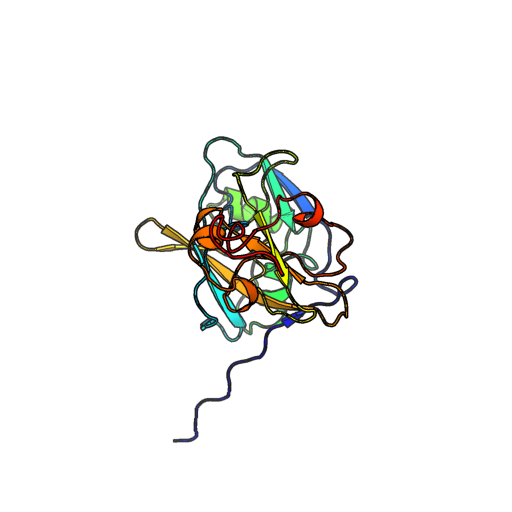? -2.255 0.706 -1.548 1.00 95.19 129 TRP A O 1
ATOM 909 N N . CYS A 1 130 ? -0.460 -0.121 -0.514 1.00 96.00 130 CYS A N 1
ATOM 910 C CA . CYS A 1 130 ? -1.225 -0.519 0.676 1.00 96.00 130 CYS A CA 1
ATOM 911 C C . CYS A 1 130 ? -1.439 0.583 1.724 1.00 96.00 130 CYS A C 1
ATOM 913 O O . CYS A 1 130 ? -2.175 0.367 2.683 1.00 96.00 130 CYS A O 1
ATOM 915 N N . TRP A 1 131 ? -0.800 1.749 1.627 1.00 94.69 131 TRP A N 1
ATOM 916 C CA . TRP A 1 131 ? -0.886 2.762 2.686 1.00 94.69 131 TRP A CA 1
ATOM 917 C C . TRP A 1 131 ? -2.281 3.410 2.748 1.00 94.69 131 TRP A C 1
ATOM 919 O O . TRP A 1 131 ? -2.655 4.173 1.866 1.00 94.69 131 TRP A O 1
ATOM 929 N N . GLY A 1 132 ? -3.061 3.100 3.783 1.00 96.00 132 GLY A N 1
ATOM 930 C CA . GLY A 1 132 ? -4.475 3.461 3.935 1.00 96.00 132 GLY A CA 1
ATOM 931 C C . GLY A 1 132 ? -5.464 2.429 3.384 1.00 96.00 132 GLY A C 1
ATOM 932 O O . GLY A 1 132 ? -6.654 2.729 3.287 1.00 96.00 132 GLY A O 1
ATOM 933 N N . ALA A 1 133 ? -4.998 1.247 2.966 1.00 97.12 133 ALA A N 1
ATOM 934 C CA . ALA A 1 133 ? -5.856 0.224 2.374 1.00 97.12 133 ALA A CA 1
ATOM 935 C C . ALA A 1 133 ? -6.744 -0.441 3.442 1.00 97.12 133 ALA A C 1
ATOM 937 O O . ALA A 1 133 ? -6.269 -0.689 4.557 1.00 97.12 133 ALA A O 1
ATOM 938 N N . PRO A 1 134 ? -8.016 -0.749 3.127 1.00 96.81 134 PRO A N 1
ATOM 939 C CA . PRO A 1 134 ? -8.874 -1.506 4.024 1.00 96.81 134 PRO A CA 1
ATOM 940 C C . PRO A 1 134 ? -8.420 -2.966 4.076 1.00 96.81 134 PRO A C 1
ATOM 942 O O . PRO A 1 134 ? -8.008 -3.541 3.066 1.00 96.81 134 PRO A O 1
ATOM 945 N N . CYS A 1 135 ? -8.535 -3.568 5.253 1.00 97.38 135 CYS A N 1
ATOM 946 C CA . CYS A 1 135 ? -8.126 -4.939 5.497 1.00 97.38 135 CYS A CA 1
ATOM 947 C C . CYS A 1 135 ? -9.238 -5.742 6.162 1.00 97.38 135 CYS A C 1
ATOM 949 O O . CYS A 1 135 ? -10.148 -5.204 6.794 1.00 97.38 135 CYS A O 1
ATOM 951 N N . THR A 1 136 ? -9.148 -7.058 6.030 1.00 96.94 136 THR A N 1
ATOM 952 C CA . THR A 1 136 ? -10.090 -8.009 6.618 1.00 96.94 136 THR A CA 1
ATOM 953 C C . THR A 1 136 ? -9.337 -9.174 7.236 1.00 96.94 136 THR A C 1
ATOM 955 O O . THR A 1 136 ? -8.247 -9.515 6.786 1.00 96.94 136 THR A O 1
ATOM 958 N N . LEU A 1 137 ? -9.913 -9.770 8.280 1.00 95.94 137 LEU A N 1
ATOM 959 C CA . LEU A 1 137 ? -9.403 -11.008 8.856 1.00 95.94 137 LEU A CA 1
ATOM 960 C C . LEU A 1 137 ? -10.041 -12.189 8.116 1.00 95.94 137 LEU A C 1
ATOM 962 O O . LEU A 1 137 ? -11.265 -12.328 8.125 1.00 95.94 137 LEU A O 1
ATOM 966 N N . VAL A 1 138 ? -9.223 -13.028 7.491 1.00 94.44 138 VAL A N 1
ATOM 967 C CA . VAL A 1 138 ? -9.642 -14.225 6.757 1.00 94.44 138 VAL A CA 1
ATOM 968 C C . VAL A 1 138 ? -8.867 -15.401 7.329 1.00 94.44 138 VAL A C 1
ATOM 970 O O . VAL A 1 138 ? -7.650 -15.434 7.234 1.00 94.44 138 VAL A O 1
ATOM 973 N N . ASP A 1 139 ? -9.559 -16.331 7.987 1.00 93.50 139 ASP A N 1
ATOM 974 C CA . ASP A 1 139 ? -8.955 -17.534 8.583 1.00 93.50 139 ASP A CA 1
ATOM 975 C C . ASP A 1 139 ? -7.759 -17.270 9.530 1.00 93.50 139 ASP A C 1
ATOM 977 O O . ASP A 1 139 ? -6.898 -18.122 9.725 1.00 93.50 139 ASP A O 1
ATOM 981 N N . GLY A 1 140 ? -7.738 -16.098 10.176 1.00 91.94 140 GLY A N 1
ATOM 982 C CA . GLY A 1 140 ? -6.668 -15.669 11.088 1.00 91.94 140 GLY A CA 1
ATOM 983 C C . GLY A 1 140 ? -5.594 -14.793 10.437 1.00 91.94 140 GLY A C 1
ATOM 984 O O . GLY A 1 140 ? -4.844 -14.139 11.160 1.00 91.94 140 GLY A O 1
ATOM 985 N N . ASP A 1 141 ? -5.585 -14.701 9.110 1.00 95.62 141 ASP A N 1
ATOM 986 C CA . ASP A 1 141 ? -4.686 -13.852 8.336 1.00 95.62 141 ASP A CA 1
ATOM 987 C C . ASP A 1 141 ? -5.308 -12.477 8.075 1.00 95.62 141 ASP A C 1
ATOM 989 O O . ASP A 1 141 ? -6.508 -12.353 7.816 1.00 95.62 141 ASP A O 1
ATOM 993 N N . ILE A 1 142 ? -4.497 -11.418 8.128 1.00 97.06 142 ILE A N 1
ATOM 994 C CA . ILE A 1 142 ? -4.947 -10.067 7.783 1.00 97.06 142 ILE A CA 1
ATOM 995 C C . ILE A 1 142 ? -4.659 -9.832 6.305 1.00 97.06 142 ILE A C 1
ATOM 997 O O . ILE A 1 142 ? -3.507 -9.743 5.893 1.00 97.06 142 ILE A O 1
ATOM 1001 N N . VAL A 1 143 ? -5.713 -9.690 5.510 1.00 97.62 143 VAL A N 1
ATOM 1002 C CA . VAL A 1 143 ? -5.621 -9.488 4.064 1.00 97.62 143 VAL A CA 1
ATOM 1003 C C . VAL A 1 143 ? -6.119 -8.095 3.715 1.00 97.62 143 VAL A C 1
ATOM 1005 O O . VAL A 1 143 ? -7.271 -7.756 4.005 1.00 97.62 143 VAL A O 1
ATOM 1008 N N . CYS A 1 144 ? -5.257 -7.294 3.095 1.00 97.88 144 CYS A N 1
ATOM 1009 C CA . CYS A 1 144 ? -5.576 -5.933 2.677 1.00 97.88 144 CYS A CA 1
ATOM 1010 C C . CYS A 1 144 ? -5.824 -5.836 1.175 1.00 97.88 144 CYS A C 1
ATOM 1012 O O . CYS A 1 144 ? -5.141 -6.480 0.376 1.00 97.88 144 CYS A O 1
ATOM 1014 N N . ASP A 1 145 ? -6.777 -4.982 0.806 1.00 97.50 145 ASP A N 1
ATOM 1015 C CA . ASP A 1 145 ? -7.149 -4.708 -0.579 1.00 97.50 145 ASP A CA 1
ATOM 1016 C C . ASP A 1 145 ? -6.371 -3.492 -1.071 1.00 97.50 145 ASP A C 1
ATOM 1018 O O . ASP A 1 145 ? -6.847 -2.356 -1.016 1.00 97.50 145 ASP A O 1
ATOM 1022 N N . CYS A 1 146 ? -5.138 -3.724 -1.516 1.00 97.69 146 CYS A N 1
ATOM 1023 C CA . CYS A 1 146 ? -4.252 -2.656 -1.959 1.00 97.69 146 CYS A CA 1
ATOM 1024 C C . CYS A 1 146 ? -4.537 -2.333 -3.432 1.00 97.69 146 CYS A C 1
ATOM 1026 O O . CYS A 1 146 ? -4.370 -3.218 -4.273 1.00 97.69 146 CYS A O 1
ATOM 1028 N N . PRO A 1 147 ? -4.971 -1.112 -3.793 1.00 97.12 147 PRO A N 1
ATOM 1029 C CA . PRO A 1 147 ? -5.218 -0.758 -5.182 1.00 97.12 147 PRO A CA 1
ATOM 1030 C C . PRO A 1 147 ? -3.945 -0.915 -6.005 1.00 97.12 147 PRO A C 1
ATOM 1032 O O . PRO A 1 147 ? -2.855 -0.542 -5.568 1.00 97.12 147 PRO A O 1
ATOM 1035 N N . MET A 1 148 ? -4.102 -1.452 -7.211 1.00 97.31 148 MET A N 1
ATOM 1036 C CA . MET A 1 148 ? -3.016 -1.499 -8.177 1.00 97.31 148 MET A CA 1
ATOM 1037 C C . MET A 1 148 ? -2.754 -0.096 -8.702 1.00 97.31 148 MET A C 1
ATOM 1039 O O . MET A 1 148 ? -3.662 0.571 -9.202 1.00 97.31 148 MET A O 1
ATOM 1043 N N . VAL A 1 149 ? -1.499 0.326 -8.622 1.00 95.81 149 VAL A N 1
ATOM 1044 C CA . VAL A 1 149 ? -1.035 1.646 -9.033 1.00 95.81 149 VAL A CA 1
ATOM 1045 C C . VAL A 1 149 ? 0.132 1.495 -9.999 1.00 95.81 149 VAL A C 1
ATOM 1047 O O . VAL A 1 149 ? 0.959 0.599 -9.859 1.00 95.81 149 VAL A O 1
ATOM 1050 N N . SER A 1 150 ?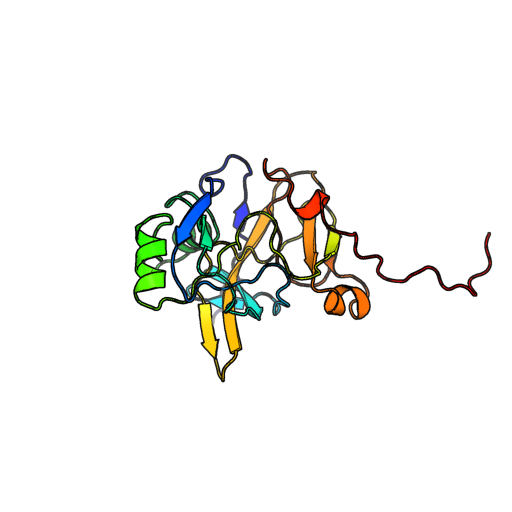 0.214 2.396 -10.970 1.00 95.19 150 SER A N 1
ATOM 1051 C CA . SER A 1 150 ? 1.407 2.631 -11.783 1.00 95.19 150 SER A CA 1
ATOM 1052 C C . SER A 1 150 ? 1.685 4.126 -11.833 1.00 95.19 150 SER A C 1
ATOM 1054 O O . SER A 1 150 ? 0.747 4.918 -11.875 1.00 95.19 150 SER A O 1
ATOM 1056 N N . VAL A 1 151 ? 2.951 4.530 -11.863 1.00 92.38 151 VAL A N 1
ATOM 1057 C CA . VAL A 1 151 ? 3.315 5.947 -11.985 1.00 92.38 151 VAL A CA 1
ATOM 1058 C C . VAL A 1 151 ? 3.680 6.266 -13.426 1.00 92.38 151 VAL A C 1
ATOM 1060 O O . VAL A 1 151 ? 4.542 5.604 -14.006 1.00 92.38 151 VAL A O 1
ATOM 1063 N N . ASN A 1 152 ? 3.082 7.316 -13.985 1.00 85.81 152 ASN A N 1
ATOM 1064 C CA . ASN A 1 152 ? 3.498 7.859 -15.275 1.00 85.81 152 ASN A CA 1
ATOM 1065 C C . ASN A 1 152 ? 4.724 8.764 -15.097 1.00 85.81 152 ASN A C 1
ATOM 1067 O O . ASN A 1 152 ? 4.639 9.983 -14.965 1.00 85.81 152 ASN A O 1
ATOM 1071 N N . SER A 1 153 ? 5.884 8.127 -14.995 1.00 85.00 153 SER A N 1
ATOM 1072 C CA . SER A 1 153 ? 7.177 8.773 -14.799 1.00 85.00 153 SER A CA 1
ATOM 1073 C C . SER A 1 153 ? 8.271 7.904 -15.402 1.00 85.00 153 SER A C 1
ATOM 1075 O O . SER A 1 153 ? 8.110 6.694 -15.500 1.00 85.00 153 SER A O 1
ATOM 1077 N N . ASN A 1 154 ? 9.408 8.509 -15.749 1.00 87.62 154 ASN A N 1
ATOM 1078 C CA . ASN A 1 154 ? 10.620 7.785 -16.151 1.00 87.62 154 ASN A CA 1
ATOM 1079 C C . ASN A 1 154 ? 11.494 7.376 -14.951 1.00 87.62 154 ASN A C 1
ATOM 1081 O O . ASN A 1 154 ? 12.586 6.842 -15.137 1.00 87.62 154 ASN A O 1
ATOM 1085 N N . ALA A 1 155 ? 11.065 7.682 -13.725 1.00 89.12 155 ALA A N 1
ATOM 1086 C CA . ALA A 1 155 ? 11.787 7.305 -12.520 1.00 89.12 155 ALA A CA 1
ATOM 1087 C C . ALA A 1 155 ? 11.708 5.790 -12.273 1.00 89.12 155 ALA A C 1
ATOM 1089 O O . ALA A 1 155 ? 10.671 5.170 -12.503 1.00 89.12 155 ALA A O 1
ATOM 1090 N N . THR A 1 156 ? 12.797 5.217 -11.756 1.00 90.62 156 THR A N 1
ATOM 1091 C CA . THR A 1 156 ? 12.841 3.835 -11.258 1.00 90.62 156 THR A CA 1
ATOM 1092 C C . THR A 1 156 ? 11.724 3.602 -10.244 1.00 90.62 156 THR A C 1
ATOM 1094 O O . THR A 1 156 ? 11.555 4.395 -9.311 1.00 90.62 156 THR A O 1
ATOM 1097 N N . GLN A 1 157 ? 10.980 2.509 -10.418 1.00 92.31 157 GLN A N 1
ATOM 1098 C CA . GLN A 1 157 ? 9.983 2.068 -9.450 1.00 92.31 157 GLN A CA 1
ATOM 1099 C C . GLN A 1 157 ? 10.656 1.144 -8.441 1.00 92.31 157 GLN A C 1
ATOM 1101 O O . GLN A 1 157 ? 11.321 0.188 -8.824 1.00 92.31 157 GLN A O 1
ATOM 1106 N N . TYR A 1 158 ? 10.467 1.415 -7.154 1.00 92.00 158 TYR A N 1
ATOM 1107 C CA . TYR A 1 158 ? 10.971 0.555 -6.090 1.00 92.00 158 TYR A CA 1
ATOM 1108 C C . TYR A 1 158 ? 9.828 -0.283 -5.523 1.00 92.00 158 TYR A C 1
ATOM 1110 O O . TYR A 1 158 ? 8.768 0.260 -5.207 1.00 92.00 158 TYR A O 1
ATOM 1118 N N . LEU A 1 159 ? 10.045 -1.590 -5.397 1.00 92.81 159 LEU A N 1
ATOM 1119 C CA . LEU A 1 159 ? 9.127 -2.505 -4.715 1.00 92.81 159 LEU A CA 1
ATOM 1120 C C . LEU A 1 159 ? 9.695 -2.859 -3.341 1.00 92.81 159 LEU A C 1
ATOM 1122 O O . LEU A 1 159 ? 10.898 -3.097 -3.226 1.00 92.81 159 LEU A O 1
ATOM 1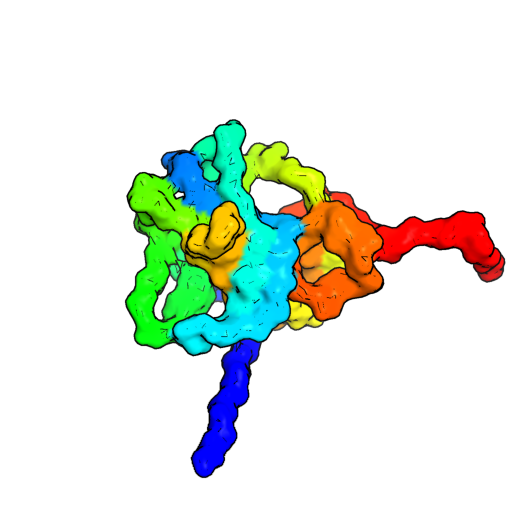126 N N . SER A 1 160 ? 8.850 -2.885 -2.312 1.00 91.81 160 SER A N 1
ATOM 1127 C CA . SER A 1 160 ? 9.205 -3.389 -0.984 1.00 91.81 160 SER A CA 1
ATOM 1128 C C . SER A 1 160 ? 8.987 -4.894 -0.927 1.00 91.81 160 SER A C 1
ATOM 1130 O O . SER A 1 160 ? 7.931 -5.385 -1.311 1.00 91.81 160 SER A O 1
ATOM 1132 N N . LEU A 1 161 ? 9.980 -5.615 -0.415 1.00 91.69 161 LEU A N 1
ATOM 1133 C CA . LEU A 1 161 ? 9.988 -7.070 -0.363 1.00 91.69 161 LEU A CA 1
ATOM 1134 C C . LEU A 1 161 ? 10.320 -7.556 1.042 1.00 91.69 161 LEU A C 1
ATOM 1136 O O . LEU A 1 161 ? 11.200 -7.006 1.719 1.00 91.69 161 LEU A O 1
ATOM 1140 N N . SER A 1 162 ? 9.708 -8.673 1.423 1.00 90.25 162 SER A N 1
ATOM 1141 C CA . SER A 1 162 ? 10.252 -9.498 2.493 1.00 90.25 162 SER A CA 1
ATOM 1142 C C . SER A 1 162 ? 11.616 -10.060 2.068 1.00 90.25 162 SER A C 1
ATOM 1144 O O . SER A 1 162 ? 11.908 -10.269 0.885 1.00 90.25 162 SER A O 1
ATOM 1146 N N . THR A 1 163 ? 12.484 -10.340 3.040 1.00 89.31 163 THR A N 1
ATOM 1147 C CA . THR A 1 163 ? 13.764 -11.017 2.765 1.00 89.31 163 THR A CA 1
ATOM 1148 C C . THR A 1 163 ? 13.565 -12.404 2.154 1.00 89.31 163 THR A C 1
ATOM 1150 O O . THR A 1 163 ? 14.426 -12.873 1.414 1.00 89.31 163 THR A O 1
ATOM 1153 N N . ARG A 1 164 ? 12.420 -13.039 2.429 1.00 89.69 164 ARG A N 1
ATOM 1154 C CA . ARG A 1 164 ? 12.022 -14.319 1.848 1.00 89.69 164 ARG A CA 1
ATOM 1155 C C . ARG A 1 164 ? 11.675 -14.187 0.367 1.00 89.69 164 ARG A C 1
ATOM 1157 O O . ARG A 1 164 ? 12.261 -14.909 -0.432 1.00 89.69 164 ARG A O 1
ATOM 1164 N N . ALA A 1 165 ? 10.801 -13.248 0.001 1.00 91.00 165 ALA A N 1
ATOM 1165 C CA . ALA A 1 165 ? 10.447 -12.992 -1.396 1.00 91.00 165 ALA A CA 1
ATOM 1166 C C . ALA A 1 165 ? 11.704 -12.689 -2.221 1.00 91.00 165 ALA A C 1
ATOM 1168 O O . ALA A 1 165 ? 11.915 -13.273 -3.277 1.00 91.00 165 ALA A O 1
ATOM 1169 N N . CYS A 1 166 ? 12.616 -11.883 -1.674 1.00 90.88 166 CYS A N 1
ATOM 1170 C CA . CYS A 1 166 ? 13.901 -11.611 -2.313 1.00 90.88 166 CYS A CA 1
ATOM 1171 C C . CYS A 1 166 ? 14.766 -12.864 -2.566 1.00 90.88 166 CYS A C 1
ATOM 1173 O O . CYS A 1 166 ? 15.507 -12.918 -3.545 1.00 90.88 166 CYS A O 1
ATOM 1175 N N . ALA A 1 167 ? 14.705 -13.861 -1.680 1.00 89.44 167 ALA A N 1
ATOM 1176 C CA . ALA A 1 167 ? 15.486 -15.088 -1.803 1.00 89.44 167 ALA A CA 1
ATOM 1177 C C . ALA A 1 167 ? 14.833 -16.131 -2.728 1.00 89.44 167 ALA A C 1
ATOM 1179 O O . ALA A 1 167 ? 15.541 -16.936 -3.331 1.00 89.44 167 ALA A O 1
ATOM 1180 N N . GLU A 1 168 ? 13.501 -16.148 -2.806 1.00 90.69 168 GLU A N 1
ATOM 1181 C CA . GLU A 1 168 ? 12.729 -17.175 -3.519 1.00 90.69 168 GLU A CA 1
ATOM 1182 C C . GLU A 1 168 ? 12.326 -16.746 -4.939 1.00 90.69 168 GLU A C 1
ATOM 1184 O O . GLU A 1 168 ? 12.172 -17.594 -5.822 1.00 90.69 168 GLU A O 1
ATOM 1189 N N . GLU A 1 169 ? 12.167 -15.446 -5.191 1.00 91.12 169 GLU A N 1
ATOM 1190 C CA . GLU A 1 169 ? 11.712 -14.933 -6.479 1.00 91.12 169 GLU A CA 1
ATOM 1191 C C . GLU A 1 169 ? 12.876 -14.646 -7.428 1.00 91.12 169 GLU A C 1
ATOM 1193 O O . GLU A 1 169 ? 13.762 -13.840 -7.153 1.00 91.12 169 GLU A O 1
ATOM 1198 N N . ALA A 1 170 ? 12.834 -15.260 -8.612 1.00 89.12 170 ALA A N 1
ATOM 1199 C CA . ALA A 1 170 ? 13.842 -15.027 -9.646 1.00 89.12 170 ALA A CA 1
ATOM 1200 C C . ALA A 1 170 ? 13.826 -13.585 -10.188 1.00 89.12 170 ALA A C 1
ATOM 1202 O O . ALA A 1 170 ? 14.860 -13.081 -10.622 1.00 89.12 170 ALA A O 1
ATOM 1203 N N . ASP A 1 171 ? 12.652 -12.948 -10.210 1.00 90.69 171 ASP A N 1
ATOM 1204 C CA . ASP A 1 171 ? 12.464 -11.578 -10.687 1.00 90.69 171 ASP A CA 1
ATOM 1205 C C . ASP A 1 171 ? 11.284 -10.913 -9.954 1.00 90.69 171 ASP A C 1
ATOM 1207 O O . ASP A 1 171 ? 10.136 -11.024 -10.406 1.00 90.69 171 ASP A O 1
ATOM 1211 N N . PRO A 1 172 ? 11.546 -10.206 -8.838 1.00 91.38 172 PRO A N 1
ATOM 1212 C CA . PRO A 1 172 ? 10.500 -9.533 -8.072 1.00 91.38 172 PRO A CA 1
ATOM 1213 C C . PRO A 1 172 ? 9.721 -8.478 -8.866 1.00 91.38 172 PRO A C 1
ATOM 1215 O O . PRO A 1 172 ? 8.579 -8.177 -8.533 1.00 91.38 172 PRO A O 1
ATOM 1218 N N . CYS A 1 173 ? 10.286 -7.941 -9.953 1.00 92.06 173 CYS A N 1
ATOM 1219 C CA . CYS A 1 173 ? 9.619 -6.943 -10.793 1.00 92.06 173 CYS A CA 1
ATOM 1220 C C . CYS A 1 173 ? 8.523 -7.535 -11.691 1.00 92.06 173 CYS A C 1
ATOM 1222 O O . CYS A 1 173 ? 7.768 -6.789 -12.316 1.00 92.06 173 CYS A O 1
ATOM 1224 N N . LYS A 1 174 ? 8.430 -8.869 -11.775 1.00 91.62 174 LYS A N 1
ATOM 1225 C CA . LYS A 1 174 ? 7.331 -9.585 -12.441 1.00 91.62 174 LYS A CA 1
ATOM 1226 C C . LYS A 1 174 ? 6.244 -10.052 -11.475 1.00 91.62 174 LYS A C 1
ATOM 1228 O O . LYS A 1 174 ? 5.217 -10.560 -11.926 1.00 91.62 174 LYS A O 1
ATOM 1233 N N . MET A 1 175 ? 6.472 -9.893 -10.176 1.00 92.62 175 MET A N 1
ATOM 1234 C CA . MET A 1 175 ? 5.544 -10.260 -9.113 1.00 92.62 175 MET A CA 1
ATOM 1235 C C . MET A 1 175 ? 4.794 -9.019 -8.621 1.00 92.62 175 MET A C 1
ATOM 1237 O O . MET A 1 175 ? 5.152 -7.886 -8.942 1.00 92.62 175 MET A O 1
ATOM 1241 N N . THR A 1 176 ? 3.703 -9.222 -7.881 1.00 94.69 176 THR A N 1
ATOM 1242 C CA . THR A 1 176 ? 2.965 -8.109 -7.273 1.00 94.69 176 THR A CA 1
ATOM 1243 C C . THR A 1 176 ? 3.424 -7.945 -5.837 1.00 94.69 176 THR A C 1
ATOM 1245 O O . THR A 1 176 ? 3.247 -8.844 -5.024 1.00 94.69 176 THR A O 1
ATOM 1248 N N . HIS A 1 177 ? 3.986 -6.779 -5.544 1.00 94.38 177 HIS A N 1
ATOM 1249 C CA . HIS A 1 177 ? 4.465 -6.401 -4.219 1.00 94.38 177 HIS A CA 1
ATOM 1250 C C . HIS A 1 177 ? 3.942 -5.025 -3.847 1.00 94.38 177 HIS A C 1
ATOM 1252 O O . HIS A 1 177 ? 3.445 -4.280 -4.702 1.00 94.38 177 HIS A O 1
ATOM 1258 N N . ASN A 1 178 ? 4.072 -4.685 -2.569 1.00 93.31 178 ASN A N 1
ATOM 1259 C CA . ASN A 1 178 ? 3.847 -3.319 -2.136 1.00 93.31 178 ASN A CA 1
ATOM 1260 C C . ASN A 1 178 ? 4.976 -2.400 -2.631 1.00 93.31 178 ASN A C 1
ATOM 1262 O O . ASN A 1 178 ? 6.084 -2.837 -2.945 1.00 93.31 178 ASN A O 1
ATOM 1266 N N . GLY A 1 179 ? 4.703 -1.106 -2.708 1.00 89.88 179 GLY A N 1
ATOM 1267 C CA . GLY A 1 179 ? 5.675 -0.112 -3.132 1.00 89.88 179 GLY A CA 1
ATOM 1268 C C . GLY A 1 179 ? 5.220 1.299 -2.803 1.00 89.88 179 GLY A C 1
ATOM 1269 O O . GLY A 1 179 ? 4.064 1.539 -2.448 1.00 89.88 179 GLY A O 1
ATOM 1270 N N . ASP A 1 180 ? 6.146 2.241 -2.950 1.00 85.44 180 ASP A N 1
ATOM 1271 C CA . ASP A 1 180 ? 5.830 3.665 -2.917 1.00 85.44 180 ASP A CA 1
ATOM 1272 C C . ASP A 1 180 ? 5.846 4.217 -4.339 1.00 85.44 180 ASP A C 1
ATOM 1274 O O . ASP A 1 180 ? 6.699 3.820 -5.138 1.00 85.44 180 ASP A O 1
ATOM 1278 N N . PRO A 1 181 ? 4.974 5.179 -4.667 1.00 87.75 181 PRO A N 1
ATOM 1279 C CA . PRO A 1 181 ? 5.004 5.801 -5.977 1.00 87.75 181 PRO A CA 1
ATOM 1280 C C . PRO A 1 181 ? 6.375 6.402 -6.317 1.00 87.75 181 PRO A C 1
ATOM 1282 O O . PRO A 1 181 ? 6.912 7.241 -5.579 1.00 87.75 181 PRO A O 1
ATOM 1285 N N . ALA A 1 182 ? 6.931 5.992 -7.460 1.00 87.25 182 ALA A N 1
ATOM 1286 C CA . ALA A 1 182 ? 8.151 6.563 -8.013 1.00 87.25 182 ALA A CA 1
ATOM 1287 C C . ALA A 1 182 ? 8.054 8.094 -8.140 1.00 87.25 182 ALA A C 1
ATOM 1289 O O . ALA A 1 182 ? 7.041 8.649 -8.561 1.00 87.25 182 ALA A O 1
ATOM 1290 N N . GLY A 1 183 ? 9.131 8.796 -7.786 1.00 76.56 183 GLY A N 1
ATOM 1291 C CA . GLY A 1 183 ? 9.170 10.260 -7.846 1.00 76.56 183 GLY A CA 1
ATOM 1292 C C . GLY A 1 183 ? 8.395 10.977 -6.735 1.00 76.56 183 GLY A C 1
ATOM 1293 O O . GLY A 1 183 ? 8.364 12.206 -6.748 1.00 76.56 183 GLY A O 1
ATOM 1294 N N . SER A 1 184 ? 7.816 10.256 -5.768 1.00 74.44 184 SER A N 1
ATOM 1295 C CA . SER A 1 184 ? 7.336 10.874 -4.529 1.00 74.44 184 SER A CA 1
ATOM 1296 C C . SER A 1 184 ? 8.487 11.551 -3.770 1.00 74.44 184 SER A C 1
ATOM 1298 O O . SER A 1 184 ? 9.648 11.135 -3.841 1.00 74.44 184 SER A O 1
ATOM 1300 N N . GLU A 1 185 ? 8.174 12.619 -3.030 1.00 68.62 185 GLU A N 1
ATOM 1301 C CA . GLU A 1 185 ? 9.172 13.327 -2.214 1.00 68.62 185 GLU A CA 1
ATOM 1302 C C . GLU A 1 185 ? 9.765 12.426 -1.119 1.00 68.62 185 GLU A C 1
ATOM 1304 O O . GLU A 1 185 ? 10.910 12.606 -0.695 1.00 68.62 185 GLU A O 1
ATOM 1309 N N . VAL A 1 186 ? 9.001 11.421 -0.683 1.00 67.75 186 VAL A N 1
ATOM 1310 C CA . VAL A 1 186 ? 9.397 10.499 0.376 1.00 67.75 186 VAL A CA 1
ATOM 1311 C C . VAL A 1 186 ? 10.114 9.287 -0.227 1.00 67.75 186 VAL A C 1
ATOM 1313 O O . VAL A 1 186 ? 9.510 8.312 -0.656 1.00 67.75 186 VAL A O 1
ATOM 1316 N N . LYS A 1 187 ? 11.449 9.328 -0.239 1.00 71.44 187 LYS A N 1
ATOM 1317 C CA . LYS A 1 187 ? 12.301 8.302 -0.871 1.00 71.44 187 LYS A CA 1
ATOM 1318 C C . LYS A 1 187 ? 12.621 7.115 0.042 1.00 71.44 187 LYS A C 1
ATOM 1320 O O . LYS A 1 187 ? 13.779 6.760 0.243 1.00 71.44 187 LYS A O 1
ATOM 1325 N N . LEU A 1 188 ? 11.600 6.502 0.626 1.00 71.50 188 LEU A N 1
ATOM 1326 C CA . LEU A 1 188 ? 11.763 5.534 1.723 1.00 71.50 188 LEU A CA 1
ATOM 1327 C C . LEU A 1 188 ? 12.591 4.313 1.317 1.00 71.50 188 LEU A C 1
ATOM 1329 O O . LEU A 1 188 ? 13.498 3.901 2.043 1.00 71.50 188 LEU A O 1
ATOM 1333 N N . HIS A 1 189 ? 12.340 3.815 0.112 1.00 73.94 189 HIS A N 1
ATOM 1334 C CA . HIS A 1 189 ? 12.990 2.639 -0.449 1.00 73.94 189 HIS A CA 1
ATOM 1335 C C . HIS A 1 189 ? 14.485 2.831 -0.743 1.00 73.94 189 HIS A C 1
ATOM 1337 O O . HIS A 1 189 ? 15.240 1.863 -0.735 1.00 73.94 189 HIS A O 1
ATOM 1343 N N . GLN A 1 190 ? 14.950 4.076 -0.909 1.00 68.00 190 GLN A N 1
ATOM 1344 C CA . GLN A 1 190 ? 16.379 4.365 -1.099 1.00 68.00 190 GLN A CA 1
ATOM 1345 C C . GLN A 1 190 ? 17.213 4.090 0.158 1.00 68.00 190 GLN A C 1
ATOM 1347 O O . GLN A 1 190 ? 18.438 4.030 0.094 1.00 68.00 190 GLN A O 1
ATOM 1352 N N . HIS A 1 191 ? 16.560 3.923 1.309 1.00 73.44 191 HIS A N 1
ATOM 1353 C CA . HIS A 1 191 ? 17.205 3.605 2.580 1.00 73.44 191 HIS A CA 1
ATOM 1354 C C . HIS A 1 191 ? 17.099 2.120 2.944 1.00 73.44 191 HIS A C 1
ATOM 1356 O O . HIS A 1 191 ? 17.410 1.733 4.076 1.00 73.44 191 HIS A O 1
ATOM 1362 N N . PHE A 1 192 ? 16.581 1.286 2.041 1.00 83.38 192 PHE A N 1
ATOM 1363 C CA . PHE A 1 192 ? 16.462 -0.153 2.251 1.00 83.38 192 PHE A CA 1
ATOM 1364 C C . PHE A 1 192 ? 17.672 -0.850 1.633 1.00 83.38 192 PHE A C 1
ATOM 1366 O O . PHE A 1 192 ? 18.279 -0.348 0.685 1.00 83.38 192 PHE A O 1
ATOM 1373 N N . ALA A 1 193 ? 18.048 -2.001 2.190 1.00 86.94 193 ALA A N 1
ATOM 1374 C CA . ALA A 1 193 ? 19.018 -2.853 1.518 1.00 86.94 193 ALA A CA 1
ATOM 1375 C C . ALA A 1 193 ? 18.419 -3.315 0.183 1.00 86.94 193 ALA A C 1
ATOM 1377 O O . ALA A 1 193 ? 17.219 -3.578 0.102 1.00 86.94 193 ALA A O 1
ATOM 1378 N N . GLN A 1 194 ? 19.245 -3.380 -0.858 1.00 88.44 194 GLN A N 1
ATOM 1379 C CA . GLN A 1 194 ? 18.799 -3.855 -2.162 1.00 88.44 194 GLN A CA 1
ATOM 1380 C C . GLN A 1 194 ? 18.654 -5.372 -2.144 1.00 88.44 194 GLN A C 1
ATOM 1382 O O . GLN A 1 194 ? 19.485 -6.083 -1.573 1.00 88.44 194 GLN A O 1
ATOM 1387 N N . CYS A 1 195 ? 17.602 -5.856 -2.789 1.00 87.06 195 CYS A N 1
ATOM 1388 C CA . CYS A 1 195 ? 17.425 -7.260 -3.061 1.00 87.06 195 CYS A CA 1
ATOM 1389 C C . CYS A 1 195 ? 18.430 -7.675 -4.133 1.00 87.06 195 CYS A C 1
ATOM 1391 O O . CYS A 1 195 ? 18.271 -7.373 -5.314 1.00 87.06 195 CYS A O 1
ATOM 1393 N N . SER A 1 196 ? 19.485 -8.369 -3.725 1.00 70.62 196 SER A N 1
ATOM 1394 C CA . SER A 1 196 ? 20.349 -9.075 -4.658 1.00 70.62 196 SER A CA 1
ATOM 1395 C C . SER A 1 196 ? 19.699 -10.420 -4.965 1.00 70.62 196 SER A C 1
ATOM 1397 O O . SER A 1 196 ? 19.998 -11.413 -4.296 1.00 70.62 196 SER A O 1
ATOM 1399 N N . ALA A 1 197 ? 18.785 -10.463 -5.933 1.00 51.38 197 ALA A N 1
ATOM 1400 C CA . ALA A 1 197 ? 18.358 -11.741 -6.486 1.00 51.38 197 ALA A CA 1
ATOM 1401 C C . ALA A 1 197 ? 19.615 -12.429 -7.053 1.00 51.38 197 ALA A C 1
ATOM 1403 O O . ALA A 1 197 ? 20.172 -11.990 -8.058 1.00 51.38 197 ALA A O 1
ATOM 1404 N N . ASN A 1 198 ? 20.080 -13.471 -6.359 1.00 46.16 198 ASN A N 1
ATOM 1405 C CA . ASN A 1 198 ? 21.353 -14.180 -6.541 1.00 46.16 198 ASN A CA 1
ATOM 1406 C C . ASN A 1 198 ? 22.606 -13.403 -6.073 1.00 46.16 198 ASN A C 1
ATOM 1408 O O . ASN A 1 198 ? 23.075 -12.505 -6.780 1.00 46.16 198 ASN A O 1
ATOM 1412 N N . PRO A 1 199 ? 23.259 -13.777 -4.949 1.00 43.19 199 PRO A N 1
ATOM 1413 C CA . PRO A 1 199 ? 24.698 -13.541 -4.857 1.00 43.19 199 PRO A CA 1
ATOM 1414 C C . PRO A 1 199 ? 25.362 -14.176 -6.093 1.00 43.19 199 PRO A C 1
ATOM 1416 O O . PRO A 1 199 ? 24.908 -15.238 -6.530 1.00 43.19 199 PRO A O 1
ATOM 1419 N N . PRO A 1 200 ? 26.392 -13.550 -6.693 1.00 43.16 200 PRO A N 1
ATOM 1420 C CA . PRO A 1 200 ? 27.099 -14.158 -7.814 1.00 43.16 200 PRO A CA 1
ATOM 1421 C C . PRO A 1 200 ? 27.526 -15.570 -7.411 1.00 43.16 200 PRO A C 1
ATOM 1423 O O . PRO A 1 200 ? 28.089 -15.749 -6.328 1.00 43.16 200 PRO A O 1
ATOM 1426 N N . ASP A 1 201 ? 27.213 -16.559 -8.252 1.00 44.94 201 ASP A N 1
ATOM 1427 C CA . ASP A 1 201 ? 27.658 -17.936 -8.053 1.00 44.94 201 ASP A CA 1
ATOM 1428 C C . ASP A 1 201 ? 29.179 -17.904 -7.819 1.00 44.94 201 ASP A C 1
ATOM 1430 O O . ASP A 1 201 ? 29.917 -17.482 -8.717 1.00 44.94 201 ASP A O 1
ATOM 1434 N N . PRO A 1 202 ? 29.678 -18.299 -6.632 1.00 51.97 202 PRO A N 1
ATOM 1435 C CA . PRO A 1 202 ? 31.109 -18.278 -6.342 1.00 51.97 202 PRO A CA 1
ATOM 1436 C C . PRO A 1 202 ? 31.905 -19.228 -7.253 1.00 51.97 202 PRO A C 1
ATOM 1438 O O . PRO A 1 202 ? 33.135 -19.232 -7.203 1.00 51.97 202 PRO A O 1
ATOM 1441 N N . CYS A 1 203 ? 31.227 -20.035 -8.075 1.00 40.97 203 CYS A N 1
ATOM 1442 C CA . CYS A 1 203 ? 31.805 -20.928 -9.068 1.00 40.97 203 CYS A CA 1
ATOM 1443 C C . CYS A 1 203 ? 31.622 -20.463 -10.526 1.00 40.97 203 CYS A C 1
ATOM 1445 O O . CYS A 1 203 ? 32.092 -21.161 -11.428 1.00 40.97 203 CYS A O 1
ATOM 1447 N N . ALA A 1 204 ? 30.998 -19.309 -10.793 1.00 38.22 204 ALA A N 1
ATOM 1448 C CA . ALA A 1 204 ? 30.924 -18.782 -12.154 1.00 38.22 204 ALA A CA 1
ATOM 1449 C C . ALA A 1 204 ? 32.310 -18.271 -12.605 1.00 38.22 204 ALA A C 1
ATOM 1451 O O . ALA A 1 204 ? 32.905 -17.433 -11.922 1.00 38.22 204 ALA A O 1
ATOM 1452 N N . PRO A 1 205 ? 32.854 -18.749 -13.741 1.00 37.84 205 PRO A N 1
ATOM 1453 C CA . PRO A 1 205 ? 34.133 -18.263 -14.240 1.00 37.84 205 PRO A CA 1
ATOM 1454 C C . PRO A 1 205 ? 34.012 -16.794 -14.664 1.00 37.84 205 PRO A C 1
ATOM 1456 O O . PRO A 1 205 ? 33.114 -16.423 -15.421 1.00 37.84 205 PRO A O 1
ATOM 1459 N N . THR A 1 206 ? 34.925 -15.961 -14.167 1.00 40.62 206 THR A N 1
ATOM 1460 C CA . THR A 1 206 ? 35.083 -14.560 -14.570 1.00 40.62 206 THR A CA 1
ATOM 1461 C C . THR A 1 206 ? 35.502 -14.457 -16.047 1.00 40.62 206 THR A C 1
ATOM 1463 O O . THR A 1 206 ? 36.297 -15.290 -16.491 1.00 40.62 206 THR A O 1
ATOM 1466 N N . PRO A 1 207 ? 34.982 -13.467 -16.804 1.00 49.22 207 PRO A N 1
ATOM 1467 C CA . PRO A 1 207 ? 35.368 -13.228 -18.196 1.00 49.22 207 PRO A CA 1
ATOM 1468 C C . PRO A 1 207 ? 36.816 -12.746 -18.352 1.00 49.22 207 PRO A C 1
ATOM 1470 O O . PRO A 1 207 ? 37.345 -12.107 -17.411 1.00 49.22 207 PRO A O 1
#

Organism: NCBI:txid1333877

Secondary structure (DSSP, 8-state):
-PPPPPPPPPEEE-TTSTTBPPEEEEE-TT-EE-TT-BBPSPEEETTEEEEEEEEB--SS--EEEEE-STTBHHHHHHHHH-SSSPPPPTTHHHHHHHHTT--BEEB--TT---SEEEEEE-TT--EE--TT-BEEEETTEEEEEEEEEEE-SSSPEEEEEEHHHHHH-S-GGGS-BEEEPTT-S--GGGGSEE--SS---TTSPP-

pLDDT: mean 87.09, std 13.29, range [37.84, 97.88]

Radius of gyration: 17.2 Å; chains: 1; bounding box: 59×37×45 Å